Protein AF-A0A8J9ZQB4-F1 (afdb_monomer)

Sequence (269 aa):
MNSVVVVAVVLSVGIVVSDTENPAMEVELKADATKVNDGISKRSAAVCKNNIGNCVCDYYKLKGACIRWPHWVARHCRAACDLCIPGPGDNTECKNELGDTRCESYLNRGFMHIRYRQYMMACHCRKACGLCTVTEAEDETTDEPVVNPAAFREECLRTHNQYRANHNAVALTWDQRSAEYAERVATELNEKNDGKMKHTPVRQRTWGGVTHGENLAYMTGITCQSGTDYWYEERDNYDPSNPVRSFLDGDVGHFTQVSFILEPHIVPS

Secondary structure (DSSP, 8-state):
-----EEEE-PPP----------------------------SS----S-BTT-HHHHHHHHHTTHHHH-HHHHHHHBTTTTTSS-PPTTSS-S--BTT-HHHHHHHHHTTGGGSHHHHHHHHHHBTTTTTSS----------------HHHHHHHHHHHHHHHHHTTTPPPP---HHHHHHHHHHHHHHHHH-S---PPPPGGGGEETTEEPP-EEEE-TT--HHHHHHHHHGGGGG--TTSHHHHHHHS--HHHHHHTPPPPP-----

Radius of gyration: 22.24 Å; Cα contacts (8 Å, |Δi|>4): 322; chains: 1; bounding box: 59×46×58 Å

InterPro domains:
  IPR001283 Cysteine-rich secretory protein-related [PTHR10334] (154-258)
  IPR014044 CAP domain [PF00188] (157-258)
  IPR014044 CAP domain [SM00198] (151-269)
  IPR035940 CAP superfamily [G3DSA:3.40.33.10] 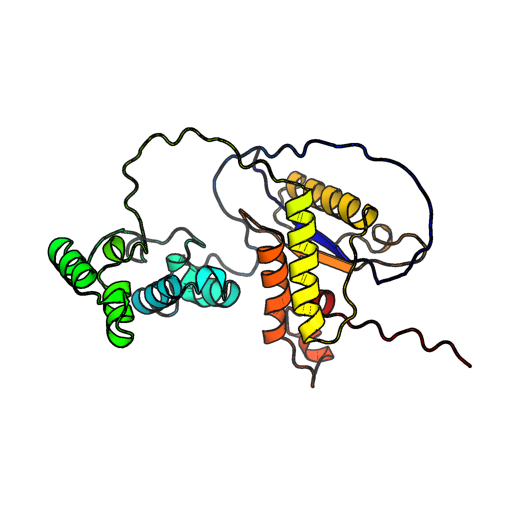(147-260)
  IPR035940 CAP superfamily [SSF55797] (148-258)

Mean predicted aligned error: 16.9 Å

Foldseek 3Di:
DADWQKFKFWFDPDDPDDDDDDDDDDDFDDDDDDDDDDFDPDDDPPAQAAQQDQLVLLLCVLVVCVPVPVPVCVVGVCLLSVVDQHDPPHCNDQDQQVHDVVLVVCVVVVLCVPPVSSSVSSRRVCNSSVSDDDDPDDDDDDDDDRPDVVVLQVLLQVLLQVLLVVLVADRGDDDPVSVVLSVVVRVVCSVVVPSDPDDDDQVSQDDPNGGIDIDIDTDPPDGSNNSLVVLQVQVVLADPVCRVVSVVPGDNRSNCNSNPHDDDPPPPD

Structure (mmCIF, N/CA/C/O backbone):
data_AF-A0A8J9ZQB4-F1
#
_entry.id   AF-A0A8J9ZQB4-F1
#
loop_
_atom_site.group_PDB
_atom_site.id
_atom_site.type_symbol
_atom_site.label_atom_id
_atom_site.label_alt_id
_atom_site.label_comp_id
_atom_site.label_asym_id
_atom_site.label_entity_id
_atom_site.label_seq_id
_atom_site.pdbx_PDB_ins_code
_atom_site.Cartn_x
_atom_site.Cartn_y
_atom_site.Cartn_z
_atom_site.occupancy
_atom_site.B_iso_or_equiv
_atom_site.auth_seq_id
_atom_site.auth_comp_id
_atom_site.auth_asym_id
_atom_site.auth_atom_id
_atom_site.pdbx_PDB_model_num
ATOM 1 N N . MET A 1 1 ? -1.235 23.831 -0.879 1.00 26.73 1 MET A N 1
ATOM 2 C CA . MET A 1 1 ? -1.558 23.037 0.324 1.00 26.73 1 MET A CA 1
ATOM 3 C C . MET A 1 1 ? -1.411 21.590 -0.107 1.00 26.73 1 MET A C 1
ATOM 5 O O . MET A 1 1 ? -1.947 21.253 -1.147 1.00 26.73 1 MET A O 1
ATOM 9 N N . ASN A 1 2 ? -0.572 20.800 0.563 1.00 29.47 2 ASN A N 1
ATOM 10 C CA . ASN A 1 2 ? -0.252 19.436 0.130 1.00 29.47 2 ASN A CA 1
ATOM 11 C C . ASN A 1 2 ? -1.431 18.519 0.474 1.00 29.47 2 ASN A C 1
ATOM 13 O O . ASN A 1 2 ? -1.840 18.503 1.630 1.00 29.47 2 ASN A O 1
ATOM 17 N N . SER A 1 3 ? -1.950 17.746 -0.478 1.00 29.70 3 SER A N 1
ATOM 18 C CA . SER A 1 3 ? -2.968 16.735 -0.172 1.00 29.70 3 SER A CA 1
ATOM 19 C C . SER A 1 3 ? -2.294 15.417 0.189 1.00 29.70 3 SER A C 1
ATOM 21 O O . SER A 1 3 ? -1.915 14.623 -0.672 1.00 29.70 3 SER A O 1
ATOM 23 N N . VAL A 1 4 ? -2.105 15.208 1.491 1.00 33.19 4 VAL A N 1
ATOM 24 C CA . VAL A 1 4 ? -1.825 13.900 2.078 1.00 33.19 4 VAL A CA 1
ATOM 25 C C . VAL A 1 4 ? -3.138 13.127 2.108 1.00 33.19 4 VAL A C 1
ATOM 27 O O . VAL A 1 4 ? -4.112 13.581 2.703 1.00 33.19 4 VAL A O 1
ATOM 30 N N . VAL A 1 5 ? -3.169 11.930 1.524 1.00 35.22 5 VAL A N 1
ATOM 31 C CA . VAL A 1 5 ? -4.288 11.012 1.751 1.00 35.22 5 VAL A CA 1
ATOM 32 C C . VAL A 1 5 ? -3.892 10.088 2.886 1.00 35.22 5 VAL A C 1
ATOM 34 O O . VAL A 1 5 ? -3.156 9.116 2.717 1.00 35.22 5 VAL A O 1
ATOM 37 N N . VAL A 1 6 ? -4.357 10.430 4.079 1.00 37.75 6 VAL A N 1
ATOM 38 C CA . VAL A 1 6 ? -4.397 9.468 5.167 1.00 37.75 6 VAL A CA 1
ATOM 39 C C . VAL A 1 6 ? -5.556 8.533 4.873 1.00 37.75 6 VAL A C 1
ATOM 41 O O . VAL A 1 6 ? -6.671 8.983 4.663 1.00 37.75 6 VAL A O 1
ATOM 44 N N . VAL A 1 7 ? -5.315 7.229 4.836 1.00 42.56 7 VAL A N 1
ATOM 45 C CA . VAL A 1 7 ? -6.417 6.265 4.803 1.00 42.56 7 VAL A CA 1
ATOM 46 C C . VAL A 1 7 ? -6.557 5.733 6.213 1.00 42.56 7 VAL A C 1
ATOM 48 O O . VAL A 1 7 ? -5.703 4.988 6.698 1.00 42.56 7 VAL A O 1
ATOM 51 N N . ALA A 1 8 ? -7.617 6.168 6.887 1.00 43.44 8 ALA A N 1
ATOM 52 C CA . ALA A 1 8 ? -8.135 5.463 8.040 1.00 43.44 8 ALA A CA 1
ATOM 53 C C . ALA A 1 8 ? -9.156 4.453 7.520 1.00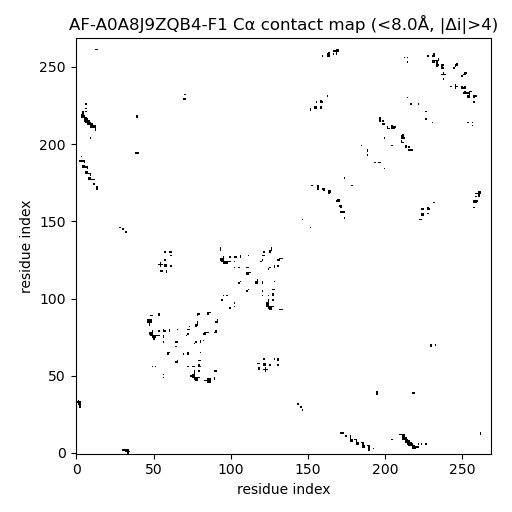 43.44 8 ALA A C 1
ATOM 55 O O . ALA A 1 8 ? -10.044 4.814 6.757 1.00 43.44 8 ALA A O 1
ATOM 56 N N . VAL A 1 9 ? -9.045 3.187 7.899 1.00 49.94 9 VAL A N 1
ATOM 57 C CA . VAL A 1 9 ? -10.146 2.238 7.710 1.00 49.94 9 VAL A CA 1
ATOM 58 C C . VAL A 1 9 ? -10.593 1.812 9.092 1.00 49.94 9 VAL A C 1
ATOM 60 O O . VAL A 1 9 ? -9.848 1.180 9.846 1.00 49.94 9 VAL A O 1
ATOM 63 N N . VAL A 1 10 ? -11.818 2.208 9.430 1.00 49.66 10 VAL A N 1
ATOM 64 C CA . VAL A 1 10 ? -12.478 1.803 10.664 1.00 49.66 10 VAL A CA 1
ATOM 65 C C . VAL A 1 10 ? -13.354 0.610 10.343 1.00 49.66 10 VAL A C 1
ATOM 67 O O . VAL A 1 10 ? -14.445 0.738 9.794 1.00 49.66 10 VAL A O 1
ATOM 70 N N . LEU A 1 11 ? -12.849 -0.583 10.635 1.00 45.88 11 LEU A N 1
ATOM 71 C CA . LEU A 1 11 ? -13.627 -1.794 10.427 1.00 45.88 11 LEU A CA 1
ATOM 72 C C . LEU A 1 11 ? -14.609 -1.944 11.582 1.00 45.88 11 LEU A C 1
ATOM 74 O O . LEU A 1 11 ? -14.229 -1.980 12.758 1.00 45.88 11 LEU A O 1
ATOM 78 N N . SER A 1 12 ? -15.888 -2.015 11.232 1.00 35.69 12 SER A N 1
ATOM 79 C CA . SER A 1 12 ? -16.917 -2.485 12.136 1.00 35.69 12 SER A CA 1
ATOM 80 C C . SER A 1 12 ? -16.689 -3.958 12.439 1.00 35.69 12 SER A C 1
ATOM 82 O O . SER A 1 12 ? -16.511 -4.801 11.560 1.00 35.69 12 SER A O 1
ATOM 84 N N . VAL A 1 13 ? -16.672 -4.254 13.736 1.00 35.41 13 VAL A N 1
ATOM 85 C CA . VAL A 1 13 ? -16.927 -5.597 14.244 1.00 35.41 13 VAL A CA 1
ATOM 86 C C . VAL A 1 13 ? -18.283 -5.995 13.670 1.00 35.41 13 VAL A C 1
ATOM 88 O O . VAL A 1 13 ? -19.251 -5.262 13.862 1.00 35.41 13 VAL A O 1
ATOM 91 N N . GLY A 1 14 ? -18.335 -7.085 12.902 1.00 28.72 14 GLY A N 1
ATOM 92 C CA . GLY A 1 14 ? -19.555 -7.544 12.247 1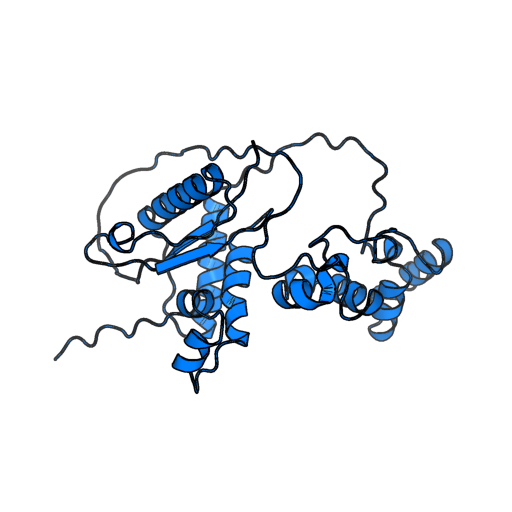.00 28.72 14 GLY A CA 1
ATOM 93 C C . GLY A 1 14 ? -20.693 -7.688 13.253 1.00 28.72 14 GLY A C 1
ATOM 94 O O . GLY A 1 14 ? -20.741 -8.655 14.006 1.00 28.72 14 GLY A O 1
ATOM 95 N N . ILE A 1 15 ? -21.609 -6.724 13.244 1.00 26.23 15 ILE A N 1
ATOM 96 C CA . ILE A 1 15 ? -22.930 -6.848 13.839 1.00 26.23 15 ILE A CA 1
ATOM 97 C C . ILE A 1 15 ? -23.912 -6.669 12.697 1.00 26.23 15 ILE A C 1
ATOM 99 O O . ILE A 1 15 ? -23.958 -5.624 12.049 1.00 26.23 15 ILE A O 1
ATOM 103 N N . VAL A 1 16 ? -24.693 -7.718 12.455 1.00 25.39 16 VAL A N 1
ATOM 104 C CA . VAL A 1 16 ? -25.941 -7.619 11.706 1.00 25.39 16 VAL A CA 1
ATOM 105 C C . VAL A 1 16 ? -26.846 -6.697 12.520 1.00 25.39 16 VAL A C 1
ATOM 107 O O . VAL A 1 16 ? -27.420 -7.126 13.517 1.00 25.39 16 VAL A O 1
ATOM 110 N N . VAL A 1 17 ? -26.929 -5.420 12.152 1.00 23.97 17 VAL A N 1
ATOM 111 C CA . VAL A 1 17 ? -27.978 -4.537 12.666 1.00 23.97 17 VAL A CA 1
ATOM 112 C C . VAL A 1 17 ? -29.060 -4.486 11.598 1.00 23.97 17 VAL A C 1
ATOM 114 O O . VAL A 1 17 ? -28.857 -3.946 10.514 1.00 23.97 17 VAL A O 1
ATOM 117 N N . SER A 1 18 ? -30.181 -5.133 11.903 1.00 27.12 18 SER A N 1
ATOM 118 C CA . SER A 1 18 ? -31.421 -5.075 11.138 1.00 27.12 18 SER A CA 1
ATOM 119 C C . SER A 1 18 ? -31.967 -3.645 11.074 1.00 27.12 18 SER A C 1
ATOM 121 O O . SER A 1 18 ? -32.094 -3.001 12.113 1.00 27.12 18 SER A O 1
ATOM 123 N N . ASP A 1 19 ? -32.324 -3.243 9.853 1.00 30.41 19 ASP A N 1
ATOM 124 C CA . ASP A 1 19 ? -33.323 -2.256 9.419 1.00 30.41 19 ASP A CA 1
ATOM 125 C C . ASP A 1 19 ? -33.345 -0.848 10.047 1.00 30.41 19 ASP A C 1
ATOM 127 O O . ASP A 1 19 ? -33.690 -0.654 11.209 1.00 30.41 19 ASP A O 1
ATOM 131 N N . THR A 1 20 ? -33.140 0.190 9.224 1.00 27.95 20 THR A N 1
ATOM 132 C CA . THR A 1 20 ? -34.221 0.990 8.588 1.00 27.95 20 THR A CA 1
ATOM 133 C C . THR A 1 20 ? -33.677 2.290 7.953 1.00 27.95 20 THR A C 1
ATOM 135 O O . THR A 1 20 ? -32.910 3.018 8.568 1.00 27.95 20 THR A O 1
ATOM 138 N N . GLU A 1 21 ? -34.077 2.515 6.693 1.00 34.03 21 GLU A N 1
ATOM 139 C CA . GLU A 1 21 ? -34.293 3.773 5.936 1.00 34.03 21 GLU A CA 1
ATOM 140 C C . GLU A 1 21 ? -33.455 5.041 6.239 1.00 34.03 21 GLU A C 1
ATOM 142 O O . GLU A 1 21 ? -33.544 5.616 7.319 1.00 34.03 21 GLU A O 1
ATOM 147 N N . ASN A 1 22 ? -32.773 5.604 5.223 1.00 36.09 22 ASN A N 1
ATOM 148 C CA . ASN A 1 22 ? -33.188 6.785 4.415 1.00 36.09 22 ASN A CA 1
ATOM 149 C C . ASN A 1 22 ? -31.970 7.398 3.644 1.00 36.09 22 ASN A C 1
ATOM 151 O O . ASN A 1 22 ? -30.871 6.858 3.759 1.00 36.09 22 ASN A O 1
ATOM 155 N N . PRO A 1 23 ? -32.118 8.403 2.751 1.00 35.41 23 PRO A N 1
ATOM 156 C CA . PRO A 1 23 ? -31.749 8.292 1.345 1.00 35.41 23 PRO A CA 1
ATOM 157 C C . PRO A 1 23 ? -30.462 9.049 0.967 1.00 35.41 23 PRO A C 1
ATOM 159 O O . PRO A 1 23 ? -29.924 9.858 1.719 1.00 35.41 23 PRO A O 1
ATOM 162 N N . ALA A 1 24 ? -29.994 8.762 -0.247 1.00 33.62 24 ALA A N 1
ATOM 163 C CA . ALA A 1 24 ? -28.782 9.280 -0.868 1.00 33.62 24 ALA A CA 1
ATOM 164 C C . ALA A 1 24 ? -28.638 10.812 -0.812 1.00 33.62 24 ALA A C 1
ATOM 166 O O . ALA A 1 24 ? -29.542 11.551 -1.204 1.00 33.62 24 ALA A O 1
ATOM 167 N N . MET A 1 25 ? -27.442 11.265 -0.431 1.00 28.86 25 MET A N 1
ATOM 168 C CA . MET A 1 25 ? -26.936 12.598 -0.740 1.00 28.86 25 MET A CA 1
ATOM 169 C C . MET A 1 25 ? -25.500 12.439 -1.252 1.00 28.86 25 MET A C 1
ATOM 171 O O . MET A 1 25 ? -24.603 12.074 -0.495 1.00 28.86 25 MET A O 1
ATOM 175 N N . GLU A 1 26 ? -25.310 12.628 -2.559 1.00 30.31 26 GLU A N 1
ATOM 176 C CA . GLU A 1 26 ? -23.989 12.677 -3.190 1.00 30.31 26 GLU A CA 1
ATOM 177 C C . GLU A 1 26 ? -23.245 13.923 -2.703 1.00 30.31 26 GLU A C 1
ATOM 179 O O . GLU A 1 26 ? -23.748 15.042 -2.816 1.00 30.31 26 GLU A O 1
ATOM 184 N N . VAL A 1 27 ? -22.044 13.726 -2.163 1.00 29.42 27 VAL A N 1
ATOM 185 C CA . VAL A 1 27 ? -21.102 14.805 -1.861 1.00 29.42 27 VAL A CA 1
ATOM 186 C C . VAL A 1 27 ? -19.852 14.562 -2.700 1.00 29.42 27 VAL A C 1
ATOM 188 O O . VAL A 1 27 ? -19.221 13.511 -2.606 1.00 29.42 27 VAL A O 1
ATOM 191 N N . GLU A 1 28 ? -19.539 15.531 -3.561 1.00 27.70 28 GLU A N 1
ATOM 192 C CA . GLU A 1 28 ? -18.320 15.577 -4.369 1.00 27.70 28 GLU A CA 1
ATOM 193 C C . GLU A 1 28 ? -17.075 15.587 -3.471 1.00 27.70 28 GLU A C 1
ATOM 195 O O . GLU A 1 28 ? -16.826 16.544 -2.734 1.00 27.70 28 GLU A O 1
ATOM 200 N N . LEU A 1 29 ? -16.262 14.535 -3.584 1.00 29.47 29 LEU A N 1
ATOM 201 C CA . LEU A 1 29 ? -14.895 14.495 -3.075 1.00 29.47 29 LEU A CA 1
ATOM 202 C C . LEU A 1 29 ? -14.014 15.383 -3.959 1.00 29.47 29 LEU A C 1
ATOM 204 O O . LEU A 1 29 ? -13.730 15.045 -5.107 1.00 29.47 29 LEU A O 1
ATOM 208 N N . LYS A 1 30 ? -13.577 16.524 -3.423 1.00 25.59 30 LYS A N 1
ATOM 209 C CA . LYS A 1 30 ? -12.569 17.373 -4.068 1.00 25.59 30 LYS A CA 1
ATOM 210 C C . LYS A 1 30 ? -11.177 16.914 -3.646 1.00 25.59 30 LYS A C 1
ATOM 212 O O . LYS A 1 30 ? -10.814 17.049 -2.480 1.00 25.59 30 LYS A O 1
ATOM 217 N N . ALA A 1 31 ? -10.417 16.377 -4.595 1.00 26.77 31 ALA A N 1
ATOM 218 C CA . ALA A 1 31 ? -8.967 16.275 -4.493 1.00 26.77 31 ALA A CA 1
ATOM 219 C C . ALA A 1 31 ? -8.351 17.572 -5.049 1.00 26.77 31 ALA A C 1
ATOM 221 O O . ALA A 1 31 ? -8.939 18.197 -5.921 1.00 26.77 31 ALA A O 1
ATOM 222 N N . ASP A 1 32 ? -7.223 18.006 -4.492 1.00 27.86 32 ASP A N 1
ATOM 223 C CA . ASP A 1 32 ? -6.432 19.130 -5.008 1.00 27.86 32 ASP A CA 1
ATOM 224 C C . ASP A 1 32 ? -4.960 18.700 -4.972 1.00 27.86 32 ASP A C 1
ATOM 226 O O . ASP A 1 32 ? -4.437 18.330 -3.912 1.00 27.86 32 ASP A O 1
ATOM 230 N N . ALA A 1 33 ? -4.301 18.643 -6.128 1.00 30.33 33 ALA A N 1
ATOM 231 C CA . ALA A 1 33 ? -2.934 18.156 -6.274 1.00 30.33 33 ALA A CA 1
ATOM 232 C C . ALA A 1 33 ? -1.877 19.271 -6.155 1.00 30.33 33 ALA A C 1
ATOM 234 O O . ALA A 1 33 ? -1.903 20.270 -6.869 1.00 30.33 33 ALA A O 1
ATOM 235 N N . THR A 1 34 ? -0.822 19.062 -5.350 1.00 23.62 34 THR A N 1
ATOM 236 C CA . THR A 1 34 ? 0.523 19.609 -5.649 1.00 23.62 34 THR A CA 1
ATOM 237 C C . THR A 1 34 ? 1.655 18.865 -4.917 1.00 23.62 34 THR A C 1
ATOM 239 O O . THR A 1 34 ? 1.470 18.318 -3.833 1.00 23.62 34 THR A O 1
ATOM 242 N N . LYS A 1 35 ? 2.830 18.809 -5.567 1.00 26.88 35 LYS A N 1
ATOM 243 C CA . LYS A 1 35 ? 3.966 17.887 -5.351 1.00 26.88 35 LYS A CA 1
ATOM 244 C C . LYS A 1 35 ? 4.979 18.276 -4.237 1.00 26.88 35 LYS A C 1
ATOM 246 O O . LYS A 1 35 ? 5.205 19.450 -3.972 1.00 26.88 35 LYS A O 1
ATOM 251 N N . VAL A 1 36 ? 5.731 17.235 -3.828 1.00 25.64 36 VAL A N 1
ATOM 252 C CA . VAL A 1 36 ? 7.136 17.134 -3.325 1.00 25.64 36 VAL A CA 1
ATOM 253 C C . VAL A 1 36 ? 7.411 17.031 -1.798 1.00 25.64 36 VAL A C 1
ATOM 255 O O . VAL A 1 36 ? 7.430 18.017 -1.074 1.00 25.64 36 VAL A O 1
ATOM 258 N N . ASN A 1 37 ? 7.786 15.790 -1.431 1.00 30.92 37 ASN A N 1
ATOM 259 C CA . ASN A 1 37 ? 8.728 15.239 -0.429 1.00 30.92 37 ASN A CA 1
ATOM 260 C C . ASN A 1 37 ? 8.495 15.234 1.105 1.00 30.92 37 ASN A C 1
ATOM 262 O O . ASN A 1 37 ? 8.378 16.254 1.773 1.00 30.92 37 ASN A O 1
ATOM 266 N N . ASP A 1 38 ? 8.667 13.991 1.594 1.00 32.38 38 ASP A N 1
ATOM 267 C CA . ASP A 1 38 ? 9.226 13.472 2.854 1.00 32.38 38 ASP A CA 1
ATOM 268 C C . ASP A 1 38 ? 8.377 13.394 4.135 1.00 32.38 38 ASP A C 1
ATOM 270 O O . ASP A 1 38 ? 8.254 14.333 4.913 1.00 32.38 38 ASP A O 1
ATOM 274 N N . GLY A 1 39 ? 7.916 12.167 4.432 1.00 30.70 39 GLY A N 1
ATOM 275 C CA . GLY A 1 39 ? 7.316 11.816 5.720 1.00 30.70 39 GLY A CA 1
ATOM 276 C C . GLY A 1 39 ? 7.034 10.324 5.930 1.00 30.70 39 GLY A C 1
ATOM 277 O O . GLY A 1 39 ? 5.916 9.969 6.272 1.00 30.70 39 GLY A O 1
ATOM 278 N N . ILE A 1 40 ? 8.018 9.429 5.752 1.00 36.16 40 ILE A N 1
ATOM 279 C CA . ILE A 1 40 ? 7.935 8.058 6.302 1.00 36.16 40 ILE A CA 1
ATOM 280 C C . ILE A 1 40 ? 8.723 8.034 7.612 1.00 36.16 40 ILE A C 1
ATOM 282 O O . ILE A 1 40 ? 9.946 7.886 7.629 1.00 36.16 40 ILE A O 1
ATOM 286 N N . SER A 1 41 ? 8.019 8.175 8.734 1.00 36.66 41 SER A N 1
ATOM 287 C CA . SER A 1 41 ? 8.584 7.882 10.049 1.00 36.66 41 SER A CA 1
ATOM 288 C C . SER A 1 41 ? 8.636 6.370 10.251 1.00 36.66 41 SER A C 1
ATOM 290 O O . SER A 1 41 ? 7.658 5.792 10.707 1.00 36.66 41 SER A O 1
ATOM 292 N N . LYS A 1 42 ? 9.782 5.748 9.933 1.00 33.25 42 LYS A N 1
ATOM 293 C CA . LYS A 1 42 ? 10.438 4.708 10.756 1.00 33.25 42 LYS A CA 1
ATOM 294 C C . LYS A 1 42 ? 11.948 4.729 10.461 1.00 33.25 42 LYS A C 1
ATOM 296 O O . LYS A 1 42 ? 12.390 4.189 9.462 1.00 33.25 42 LYS A O 1
ATOM 301 N N . ARG A 1 43 ? 12.705 5.363 11.369 1.00 31.00 43 ARG A N 1
ATOM 302 C CA . ARG A 1 43 ? 14.173 5.314 11.573 1.00 31.00 43 ARG A CA 1
ATOM 303 C C . ARG A 1 43 ? 15.081 5.533 10.337 1.00 31.00 43 ARG A C 1
ATOM 305 O O . ARG A 1 43 ? 15.237 4.663 9.498 1.00 31.00 43 ARG A O 1
ATOM 312 N N . SER A 1 44 ? 15.793 6.664 10.411 1.00 33.56 44 SER A N 1
ATOM 313 C CA . SER A 1 44 ? 16.938 7.144 9.617 1.00 33.56 44 SER A CA 1
ATOM 314 C C . SER A 1 44 ? 16.686 7.518 8.151 1.00 33.56 44 SER A C 1
ATOM 316 O O . SER A 1 44 ? 16.023 6.827 7.386 1.00 33.56 44 SER A O 1
ATOM 318 N N . ALA A 1 45 ? 17.267 8.659 7.768 1.00 41.78 45 ALA A N 1
ATOM 319 C CA . ALA A 1 45 ? 17.437 9.128 6.399 1.00 41.78 45 ALA A CA 1
ATOM 320 C C . ALA A 1 45 ? 18.349 8.158 5.624 1.00 41.78 45 ALA A C 1
ATOM 322 O O . ALA A 1 45 ? 19.526 8.425 5.383 1.00 41.78 45 ALA A O 1
ATOM 323 N N . ALA A 1 46 ? 17.835 6.971 5.318 1.00 54.81 46 ALA A N 1
ATOM 324 C CA . ALA A 1 46 ? 18.539 5.994 4.514 1.00 54.81 46 ALA A CA 1
ATOM 325 C C . ALA A 1 46 ? 18.643 6.529 3.082 1.00 54.81 46 ALA A C 1
ATOM 327 O O . ALA A 1 46 ? 17.627 6.829 2.454 1.00 54.81 46 ALA A O 1
ATOM 328 N N . VAL A 1 47 ? 19.878 6.640 2.585 1.00 69.19 47 VAL A N 1
ATOM 329 C CA . VAL A 1 47 ? 20.199 6.896 1.174 1.00 69.19 47 VAL A CA 1
ATOM 330 C C . VAL A 1 47 ? 19.274 6.055 0.292 1.00 69.19 47 VAL A C 1
ATOM 332 O O . VAL A 1 47 ? 19.182 4.841 0.487 1.00 69.19 47 VAL A O 1
ATOM 335 N N . CYS A 1 48 ? 18.573 6.698 -0.643 1.00 75.00 48 CYS A N 1
ATOM 336 C CA . CYS A 1 48 ? 17.690 6.013 -1.577 1.00 75.00 48 CYS A CA 1
ATOM 337 C C . CYS A 1 48 ? 18.513 5.135 -2.522 1.00 75.00 48 CYS A C 1
ATOM 339 O O . CYS A 1 48 ? 19.113 5.633 -3.471 1.00 75.00 48 CYS A O 1
ATOM 341 N N . LYS A 1 49 ? 18.555 3.834 -2.230 1.00 84.69 49 LYS A N 1
ATOM 342 C CA . LYS A 1 49 ? 19.325 2.844 -2.983 1.00 84.69 49 LYS A CA 1
ATOM 343 C C . LYS A 1 49 ? 18.636 1.487 -2.994 1.00 84.69 49 LYS A C 1
ATOM 345 O O . LYS A 1 49 ? 17.765 1.199 -2.169 1.00 84.69 49 LYS A O 1
ATOM 350 N N . ASN A 1 50 ? 19.069 0.630 -3.910 1.00 86.94 50 ASN A N 1
ATOM 351 C CA . ASN A 1 50 ? 18.695 -0.778 -3.936 1.00 86.94 50 ASN A CA 1
ATOM 352 C C . ASN A 1 50 ? 19.659 -1.580 -3.047 1.00 86.94 50 ASN A C 1
ATOM 354 O O . ASN A 1 50 ? 20.850 -1.674 -3.331 1.00 86.94 50 ASN A O 1
ATOM 358 N N . ASN A 1 51 ? 19.157 -2.192 -1.977 1.00 88.25 51 ASN A N 1
ATOM 359 C CA . ASN A 1 51 ? 19.979 -2.929 -1.010 1.00 88.25 51 ASN A CA 1
ATOM 360 C C . ASN A 1 51 ? 20.483 -4.279 -1.537 1.00 88.25 51 ASN A C 1
ATOM 362 O O . ASN A 1 51 ? 21.464 -4.803 -1.019 1.00 88.25 51 ASN A O 1
ATOM 366 N N . ILE A 1 52 ? 19.836 -4.834 -2.563 1.00 88.94 52 ILE A N 1
ATOM 367 C CA . ILE A 1 52 ? 20.221 -6.112 -3.187 1.00 88.94 52 ILE A CA 1
ATOM 368 C C . ILE A 1 52 ? 20.799 -5.939 -4.603 1.00 88.94 52 ILE A C 1
ATOM 370 O O . ILE A 1 52 ? 20.971 -6.917 -5.327 1.00 88.94 52 ILE A O 1
ATOM 374 N N . GLY A 1 53 ? 21.104 -4.696 -4.992 1.00 90.25 53 GLY A N 1
ATOM 375 C CA . GLY A 1 53 ? 21.690 -4.341 -6.285 1.00 90.25 53 GLY A CA 1
ATOM 376 C C . GLY A 1 53 ? 20.670 -3.979 -7.371 1.00 90.25 53 GLY A C 1
ATOM 377 O O . GLY A 1 53 ? 19.558 -4.506 -7.423 1.00 90.25 53 GLY A O 1
ATOM 378 N N . ASN A 1 54 ? 21.082 -3.081 -8.271 1.00 89.25 54 ASN A N 1
ATOM 379 C CA . ASN A 1 54 ? 20.223 -2.481 -9.300 1.00 89.25 54 ASN A CA 1
ATOM 380 C C . ASN A 1 54 ? 19.653 -3.519 -10.270 1.00 89.25 54 ASN A C 1
ATOM 382 O O . ASN A 1 54 ? 18.441 -3.608 -10.417 1.00 89.25 54 ASN A O 1
ATOM 386 N N . CYS A 1 55 ? 20.494 -4.395 -10.818 1.00 91.56 55 CYS A N 1
ATOM 387 C CA . CYS A 1 55 ? 20.057 -5.430 -11.757 1.00 91.56 55 CYS A CA 1
ATOM 388 C C . CYS A 1 55 ? 19.045 -6.418 -11.169 1.00 91.56 55 CYS A C 1
ATOM 390 O O . CYS A 1 55 ? 18.094 -6.823 -11.839 1.00 91.56 55 CYS A O 1
ATOM 392 N N . VAL A 1 56 ? 19.232 -6.801 -9.903 1.00 92.75 56 VAL A N 1
ATOM 393 C CA . VAL A 1 56 ? 18.304 -7.693 -9.203 1.00 92.75 56 VAL A CA 1
ATOM 394 C C . VAL A 1 56 ? 16.965 -6.990 -9.016 1.00 92.75 56 VAL A C 1
ATOM 396 O O . VAL A 1 56 ? 15.919 -7.554 -9.331 1.00 92.75 56 VAL A O 1
ATOM 399 N N . CYS A 1 57 ? 16.993 -5.737 -8.574 1.00 92.69 57 CYS A N 1
ATOM 400 C CA . CYS A 1 57 ? 15.790 -4.947 -8.369 1.00 92.69 57 CYS A CA 1
ATOM 401 C C . CYS A 1 57 ? 15.054 -4.592 -9.663 1.00 92.69 57 CYS A C 1
ATOM 403 O O . CYS A 1 57 ? 13.829 -4.662 -9.689 1.00 92.69 57 CYS A O 1
ATOM 405 N N . ASP A 1 58 ? 15.767 -4.308 -10.747 1.00 92.38 58 ASP A N 1
ATOM 406 C CA . ASP A 1 58 ? 15.194 -4.102 -12.077 1.00 92.38 58 ASP A CA 1
ATOM 407 C C . ASP A 1 58 ? 14.531 -5.373 -12.606 1.00 92.38 58 ASP A C 1
ATOM 409 O O . ASP A 1 58 ? 13.437 -5.321 -13.168 1.00 92.38 58 ASP A O 1
ATOM 413 N N . TYR A 1 59 ? 15.139 -6.540 -12.373 1.00 93.75 59 TYR A N 1
ATOM 414 C CA . TYR A 1 59 ? 14.501 -7.812 -12.694 1.00 93.75 59 TYR A CA 1
ATOM 415 C C . TYR A 1 59 ? 13.213 -8.005 -11.887 1.00 93.75 59 TYR A C 1
ATOM 417 O O . TYR A 1 59 ? 12.180 -8.345 -12.456 1.00 93.75 59 TYR A O 1
ATOM 425 N N . TYR A 1 60 ? 13.219 -7.739 -10.580 1.00 91.69 60 TYR A N 1
ATOM 426 C CA . TYR A 1 60 ? 12.003 -7.830 -9.772 1.00 91.69 60 TYR A CA 1
ATOM 427 C C . TYR A 1 60 ? 10.939 -6.805 -10.191 1.00 91.69 60 TYR A C 1
ATOM 429 O O . TYR A 1 60 ? 9.767 -7.180 -10.297 1.00 91.69 60 TYR A O 1
ATOM 437 N N . LYS A 1 61 ? 11.325 -5.566 -10.532 1.00 91.44 61 LYS A N 1
ATOM 438 C CA . LYS A 1 61 ? 10.441 -4.564 -11.150 1.00 91.44 61 LYS A CA 1
ATOM 439 C C . LYS A 1 61 ? 9.821 -5.113 -12.430 1.00 91.44 61 LYS A C 1
ATOM 441 O O . LYS A 1 61 ? 8.599 -5.108 -12.545 1.00 91.44 61 LYS A O 1
ATOM 446 N N . LEU A 1 62 ? 10.627 -5.696 -13.322 1.00 91.19 62 LEU A N 1
ATOM 447 C CA . LEU A 1 62 ? 10.156 -6.319 -14.562 1.00 91.19 62 LEU A CA 1
ATOM 448 C C . LEU A 1 62 ? 9.138 -7.435 -14.303 1.00 91.19 62 LEU A C 1
ATOM 450 O O . LEU A 1 62 ? 8.173 -7.601 -15.046 1.00 91.19 62 LEU A O 1
ATOM 454 N N . LYS A 1 63 ? 9.335 -8.220 -13.241 1.00 90.06 63 LYS A N 1
ATOM 455 C CA . LYS A 1 63 ? 8.384 -9.264 -12.842 1.00 90.06 63 LYS A CA 1
ATOM 456 C C . LYS A 1 63 ? 7.144 -8.701 -12.148 1.00 90.06 63 LYS A C 1
ATOM 458 O O . LYS A 1 63 ? 6.282 -9.501 -11.795 1.00 90.06 63 LYS A O 1
ATOM 463 N N . GLY A 1 64 ? 7.025 -7.393 -11.933 1.00 84.50 64 GLY A N 1
ATOM 464 C CA . GLY A 1 64 ? 5.893 -6.749 -11.264 1.00 84.50 64 GLY A CA 1
ATOM 465 C C . GLY A 1 64 ? 5.970 -6.772 -9.735 1.00 84.50 64 GLY A C 1
ATOM 466 O O . GLY A 1 64 ? 4.942 -6.655 -9.077 1.00 84.50 64 GLY A O 1
ATOM 467 N N . ALA A 1 65 ? 7.158 -6.955 -9.149 1.00 83.38 65 ALA A N 1
ATOM 468 C CA . ALA A 1 65 ? 7.331 -6.992 -7.694 1.00 83.38 65 ALA A CA 1
ATOM 469 C C . ALA A 1 65 ? 6.989 -5.662 -7.011 1.00 83.38 65 ALA A C 1
ATOM 471 O O . ALA A 1 65 ? 6.577 -5.684 -5.860 1.00 83.38 65 ALA A O 1
ATOM 472 N N . CYS A 1 66 ? 7.106 -4.526 -7.709 1.00 81.69 66 CYS A N 1
ATOM 473 C CA . CYS A 1 66 ? 6.752 -3.225 -7.135 1.00 81.69 66 CYS A CA 1
ATOM 474 C C . CYS A 1 66 ? 5.273 -3.140 -6.737 1.00 81.69 66 CYS A C 1
ATOM 476 O O . CYS A 1 66 ? 4.941 -2.486 -5.759 1.00 81.69 66 CYS A O 1
ATOM 478 N N . ILE A 1 67 ? 4.410 -3.843 -7.477 1.00 79.38 67 ILE A N 1
ATOM 479 C CA . ILE A 1 67 ? 2.977 -3.950 -7.184 1.00 79.38 67 ILE A CA 1
ATOM 480 C C . ILE A 1 67 ? 2.708 -5.186 -6.321 1.00 79.38 67 ILE A C 1
ATOM 482 O O . ILE A 1 67 ? 1.905 -5.144 -5.403 1.00 79.38 67 ILE A O 1
ATOM 486 N N . ARG A 1 68 ? 3.379 -6.309 -6.610 1.00 66.56 68 ARG A N 1
ATOM 487 C CA . ARG A 1 68 ? 3.077 -7.596 -5.971 1.00 66.56 68 ARG A CA 1
ATOM 488 C C . ARG A 1 68 ? 3.613 -7.728 -4.545 1.00 66.56 68 ARG A C 1
ATOM 490 O O . ARG A 1 68 ? 3.017 -8.465 -3.770 1.00 66.56 68 ARG A O 1
ATOM 497 N N . TRP A 1 69 ? 4.749 -7.097 -4.239 1.00 75.75 69 TRP A N 1
ATOM 498 C CA . TRP A 1 69 ? 5.482 -7.229 -2.971 1.00 75.75 69 TRP A CA 1
ATOM 499 C C . TRP A 1 69 ? 5.981 -5.863 -2.455 1.00 75.75 69 TRP A C 1
ATOM 501 O O . TRP A 1 69 ? 7.199 -5.670 -2.321 1.00 75.75 69 TRP A O 1
ATOM 511 N N . PRO A 1 70 ? 5.077 -4.897 -2.196 1.00 71.44 70 PRO A N 1
ATOM 512 C CA . PRO A 1 70 ? 5.431 -3.514 -1.877 1.00 71.44 70 PRO A CA 1
ATOM 513 C C . PRO A 1 70 ? 6.321 -3.385 -0.628 1.00 71.44 70 PRO A C 1
ATOM 515 O O . PRO A 1 70 ? 7.249 -2.573 -0.629 1.00 71.44 70 PRO A O 1
ATOM 518 N N . HIS A 1 71 ? 6.166 -4.226 0.402 1.00 63.56 71 HIS A N 1
ATOM 519 C CA . HIS A 1 71 ? 7.066 -4.179 1.572 1.00 63.56 71 HIS A CA 1
ATOM 520 C C . HIS A 1 71 ? 8.460 -4.701 1.270 1.00 63.56 71 HIS A C 1
ATOM 522 O O . HIS A 1 71 ? 9.467 -4.116 1.686 1.00 63.56 71 HIS A O 1
ATOM 528 N N . TRP A 1 72 ? 8.533 -5.812 0.540 1.00 82.75 72 TRP A N 1
ATOM 529 C CA . TRP A 1 72 ? 9.817 -6.378 0.168 1.00 82.75 72 TRP A CA 1
ATOM 530 C C . TRP A 1 72 ? 10.594 -5.388 -0.704 1.00 82.75 72 TRP A C 1
ATOM 532 O O . TRP A 1 72 ? 11.774 -5.150 -0.435 1.00 82.75 72 TRP A O 1
ATOM 542 N N . VAL A 1 73 ? 9.941 -4.736 -1.676 1.00 80.50 73 VAL A N 1
ATOM 543 C CA . VAL A 1 73 ? 10.610 -3.723 -2.504 1.00 80.50 73 VAL A CA 1
ATOM 544 C C . VAL A 1 73 ? 10.924 -2.445 -1.729 1.00 80.50 73 VAL A C 1
ATOM 546 O O . VAL A 1 73 ? 11.982 -1.871 -1.960 1.00 80.50 73 VAL A O 1
ATOM 549 N N . ALA A 1 74 ? 10.115 -2.038 -0.749 1.00 77.06 74 ALA A N 1
ATOM 550 C CA . ALA A 1 74 ? 10.437 -0.892 0.103 1.00 77.06 74 ALA A CA 1
ATOM 551 C C . ALA A 1 74 ? 11.713 -1.123 0.931 1.00 77.06 74 ALA A C 1
ATOM 553 O O . ALA A 1 74 ? 12.478 -0.186 1.167 1.00 77.06 74 ALA A O 1
ATOM 554 N N . ARG A 1 75 ? 11.976 -2.375 1.332 1.00 81.50 75 ARG A N 1
ATOM 555 C CA . ARG A 1 75 ? 13.177 -2.763 2.092 1.00 81.50 75 ARG A CA 1
ATOM 556 C C . ARG A 1 75 ? 14.388 -3.076 1.216 1.00 81.50 75 ARG A C 1
ATOM 558 O O . ARG A 1 75 ? 15.513 -2.890 1.675 1.00 81.50 75 ARG A O 1
ATOM 565 N N . HIS A 1 76 ? 14.191 -3.556 -0.012 1.00 86.50 76 HIS A N 1
ATOM 566 C CA . HIS A 1 76 ? 15.289 -4.079 -0.836 1.00 86.50 76 HIS A CA 1
ATOM 567 C C . HIS A 1 76 ? 15.520 -3.320 -2.144 1.00 86.50 76 HIS A C 1
ATOM 569 O O . HIS A 1 76 ? 16.662 -3.231 -2.588 1.00 86.50 76 HIS A O 1
ATOM 575 N N . CYS A 1 77 ? 14.472 -2.764 -2.746 1.00 90.31 77 CYS A N 1
ATOM 576 C CA . CYS A 1 77 ? 14.460 -2.253 -4.119 1.00 90.31 77 CYS A CA 1
ATOM 577 C C . CYS A 1 77 ? 13.799 -0.877 -4.247 1.00 90.31 77 CYS A C 1
ATOM 579 O O . CYS A 1 77 ? 13.102 -0.585 -5.221 1.00 90.31 77 CYS A O 1
ATOM 581 N N . ARG A 1 78 ? 14.001 -0.035 -3.233 1.00 85.12 78 ARG A N 1
ATOM 582 C CA . ARG A 1 78 ? 13.289 1.231 -3.070 1.00 85.12 78 ARG A CA 1
ATOM 583 C C . ARG A 1 78 ? 13.525 2.186 -4.246 1.00 85.12 78 ARG A C 1
ATOM 585 O O . ARG A 1 78 ? 12.577 2.791 -4.731 1.00 85.12 78 ARG A O 1
ATOM 592 N N . ALA A 1 79 ? 14.763 2.251 -4.740 1.00 86.00 79 ALA A N 1
ATOM 593 C CA . ALA A 1 79 ? 15.129 3.072 -5.892 1.00 86.00 79 ALA A CA 1
ATOM 594 C C . ALA A 1 79 ? 14.564 2.523 -7.212 1.00 86.00 79 ALA A C 1
ATOM 596 O O . ALA A 1 79 ? 14.089 3.287 -8.041 1.00 86.00 79 ALA A O 1
ATOM 597 N N . ALA A 1 80 ? 14.584 1.202 -7.427 1.00 88.19 80 ALA A N 1
ATOM 598 C CA . ALA A 1 80 ? 14.043 0.621 -8.657 1.00 88.19 80 ALA A CA 1
ATOM 599 C C . ALA A 1 80 ? 12.525 0.796 -8.775 1.00 88.19 80 ALA A C 1
ATOM 601 O O . ALA A 1 80 ? 12.031 1.020 -9.875 1.00 88.19 80 ALA A O 1
ATOM 602 N N . CYS A 1 81 ? 11.796 0.706 -7.664 1.00 86.00 81 CYS A N 1
ATOM 603 C CA . CYS A 1 81 ? 10.339 0.832 -7.635 1.00 86.00 81 CYS A CA 1
ATOM 604 C C . CYS A 1 81 ? 9.837 2.268 -7.428 1.00 86.00 81 CYS A C 1
ATOM 606 O O . CYS A 1 81 ? 8.691 2.439 -7.027 1.00 86.00 81 CYS A O 1
ATOM 608 N N . ASP A 1 82 ? 10.680 3.277 -7.671 1.00 81.12 82 ASP A N 1
ATOM 609 C CA . ASP A 1 82 ? 10.304 4.696 -7.617 1.00 81.12 82 ASP A CA 1
ATOM 610 C C . ASP A 1 82 ? 9.727 5.124 -6.242 1.00 81.12 82 ASP A C 1
ATOM 612 O O . ASP A 1 82 ? 8.956 6.072 -6.124 1.00 81.12 82 ASP A O 1
ATOM 616 N N . LEU A 1 83 ? 10.133 4.428 -5.168 1.00 78.31 83 LEU A N 1
ATOM 617 C CA . LEU A 1 83 ? 9.694 4.664 -3.780 1.00 78.31 83 LEU A CA 1
ATOM 618 C C . LEU A 1 83 ? 10.549 5.716 -3.049 1.00 78.31 83 LEU A C 1
ATOM 620 O O . LEU A 1 83 ? 10.371 5.963 -1.849 1.00 78.31 83 LEU A O 1
ATOM 624 N N . CYS A 1 84 ? 11.549 6.263 -3.733 1.00 76.75 84 CYS A N 1
ATOM 625 C CA . CYS A 1 84 ? 12.380 7.381 -3.308 1.00 76.75 84 CYS A CA 1
ATOM 626 C C . CYS A 1 84 ? 13.152 7.933 -4.516 1.00 76.75 84 CYS A C 1
ATOM 628 O O . CYS A 1 84 ? 13.219 7.281 -5.555 1.00 76.75 84 CYS A O 1
ATOM 630 N N . ILE A 1 85 ? 13.753 9.116 -4.370 1.00 75.88 85 ILE A N 1
ATOM 631 C CA . ILE A 1 85 ? 14.605 9.724 -5.401 1.00 75.88 85 ILE A CA 1
ATOM 632 C C . ILE A 1 85 ? 16.043 9.217 -5.213 1.00 75.88 85 ILE A C 1
ATOM 634 O O . ILE A 1 85 ? 16.654 9.546 -4.190 1.00 75.88 85 ILE A O 1
ATOM 638 N N . PRO A 1 86 ? 16.591 8.410 -6.139 1.00 70.38 86 PRO A N 1
ATOM 639 C CA . PRO A 1 86 ? 17.924 7.854 -5.971 1.00 70.38 86 PRO A CA 1
ATOM 640 C C . PRO A 1 86 ? 19.039 8.879 -6.179 1.00 70.38 86 PRO A C 1
ATOM 642 O O . PRO A 1 86 ? 18.898 9.851 -6.922 1.00 70.38 86 PRO A O 1
ATOM 645 N N . GLY A 1 87 ? 20.172 8.644 -5.513 1.00 67.12 87 GLY A N 1
ATOM 646 C CA . GLY A 1 87 ? 21.400 9.406 -5.734 1.00 67.12 87 GLY A CA 1
ATOM 647 C C . GLY A 1 87 ? 22.113 9.004 -7.036 1.00 67.12 87 GLY A C 1
ATOM 648 O O . GLY A 1 87 ? 21.795 7.963 -7.615 1.00 67.12 87 GLY A O 1
ATOM 649 N N . PRO A 1 88 ? 23.100 9.791 -7.505 1.00 61.97 88 PRO A N 1
ATOM 650 C CA . PRO A 1 88 ? 23.814 9.522 -8.753 1.00 61.97 88 PRO A CA 1
ATOM 651 C C . PRO A 1 88 ? 24.391 8.097 -8.801 1.00 61.97 88 PRO A C 1
ATOM 653 O O . PRO A 1 88 ? 25.227 7.742 -7.972 1.00 61.97 88 PRO A O 1
ATOM 656 N N . GLY A 1 89 ? 23.957 7.294 -9.779 1.00 64.31 89 GLY A N 1
ATOM 657 C CA . GLY A 1 89 ? 24.435 5.920 -10.001 1.00 64.31 89 GLY A CA 1
ATOM 658 C C . GLY A 1 89 ? 23.437 4.812 -9.640 1.00 64.31 89 GLY A C 1
ATOM 659 O O . GLY A 1 89 ? 23.610 3.682 -10.096 1.00 64.31 89 GLY A O 1
ATOM 660 N N . ASP A 1 90 ? 22.362 5.122 -8.910 1.00 64.81 90 ASP A N 1
ATOM 661 C CA . ASP A 1 90 ? 21.329 4.153 -8.526 1.00 64.81 90 ASP A CA 1
ATOM 662 C C . ASP A 1 90 ? 20.089 4.286 -9.411 1.00 64.81 90 ASP A C 1
ATOM 664 O O . ASP A 1 90 ? 19.169 5.026 -9.098 1.00 64.81 90 ASP A O 1
ATOM 668 N N . ASN A 1 91 ? 20.030 3.581 -10.545 1.00 66.19 91 ASN A N 1
ATOM 669 C CA . ASN A 1 91 ? 18.866 3.602 -11.450 1.00 66.19 91 ASN A CA 1
ATOM 670 C C . ASN A 1 91 ? 18.414 5.001 -11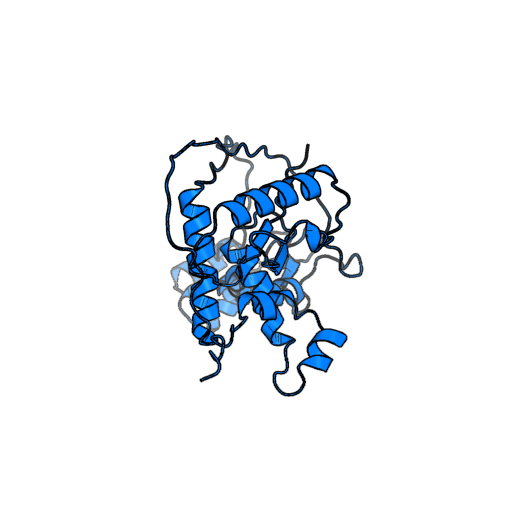.941 1.00 66.19 91 ASN A C 1
ATOM 672 O O . ASN A 1 91 ? 17.380 5.100 -12.606 1.00 66.19 91 ASN A O 1
ATOM 676 N N . THR A 1 92 ? 19.210 6.047 -11.685 1.00 68.06 92 THR A N 1
ATOM 677 C CA . THR A 1 92 ? 18.915 7.465 -11.944 1.00 68.06 92 THR A CA 1
ATOM 678 C C . THR A 1 92 ? 18.873 7.819 -13.418 1.00 68.06 92 THR A C 1
ATOM 680 O O . THR A 1 92 ? 18.157 8.727 -13.819 1.00 68.06 92 THR A O 1
ATOM 683 N N . GLU A 1 93 ? 19.664 7.127 -14.233 1.00 80.12 93 GLU A N 1
ATOM 684 C CA . GLU A 1 93 ? 19.754 7.400 -15.661 1.00 80.12 93 GLU A CA 1
ATOM 685 C C . GLU A 1 93 ? 18.961 6.344 -16.431 1.00 80.12 93 GLU A C 1
ATOM 687 O O . GLU A 1 93 ? 19.243 5.142 -16.345 1.00 80.12 93 GLU A O 1
ATOM 692 N N . CYS A 1 94 ? 17.951 6.787 -17.180 1.00 86.06 94 CYS A N 1
ATOM 693 C CA . CYS A 1 94 ? 17.185 5.892 -18.030 1.00 86.06 94 CYS A CA 1
ATOM 694 C C . CYS A 1 94 ? 17.938 5.602 -19.332 1.00 86.06 94 CYS A C 1
ATOM 696 O O . CYS A 1 94 ? 17.775 6.299 -20.333 1.00 86.06 94 CYS A O 1
ATOM 698 N N . LYS A 1 95 ? 18.780 4.564 -19.320 1.00 89.88 95 LYS A N 1
ATOM 699 C CA . LYS A 1 95 ? 19.607 4.182 -20.471 1.00 89.88 95 LYS A CA 1
ATOM 700 C C . LYS A 1 95 ? 19.683 2.676 -20.691 1.00 89.88 95 LYS A C 1
ATOM 702 O O . LYS A 1 95 ? 19.409 1.875 -19.799 1.00 89.88 95 LYS A O 1
ATOM 707 N N . ASN A 1 96 ? 20.100 2.306 -21.898 1.00 91.75 96 ASN A N 1
ATOM 708 C CA . ASN A 1 96 ? 20.559 0.966 -22.236 1.00 91.75 96 ASN A CA 1
ATOM 709 C C . ASN A 1 96 ? 22.090 0.919 -22.108 1.00 91.75 96 ASN A C 1
ATOM 711 O O . ASN A 1 96 ? 22.800 1.514 -22.915 1.00 91.75 96 ASN A O 1
ATOM 715 N N . GLU A 1 97 ? 22.614 0.194 -21.122 1.00 91.31 97 GLU A N 1
ATOM 716 C CA . GLU A 1 97 ? 24.061 0.046 -20.898 1.00 91.31 97 GLU A CA 1
ATOM 717 C C . GLU A 1 97 ? 24.770 -0.649 -22.066 1.00 91.31 97 GLU A C 1
ATOM 719 O O . GLU A 1 97 ? 25.924 -0.362 -22.371 1.00 91.31 97 GLU A O 1
ATOM 724 N N . LEU A 1 98 ? 24.067 -1.554 -22.752 1.00 92.19 98 LEU A N 1
ATOM 725 C CA . LEU A 1 98 ? 24.578 -2.260 -23.929 1.00 92.19 98 LEU A CA 1
ATOM 726 C C . LEU A 1 98 ? 24.399 -1.481 -25.243 1.00 92.19 98 LEU A C 1
ATOM 728 O O . LEU A 1 98 ? 24.799 -1.985 -26.298 1.00 92.19 98 LEU A O 1
ATOM 732 N N . GLY A 1 99 ? 23.821 -0.278 -25.175 1.00 94.00 99 GLY A N 1
ATOM 733 C CA . GLY A 1 99 ? 23.459 0.562 -26.313 1.00 94.00 99 GLY A CA 1
ATOM 734 C C . GLY A 1 99 ? 22.082 0.233 -26.898 1.00 94.00 99 GLY A C 1
ATOM 735 O O . GLY A 1 99 ? 21.671 -0.931 -26.955 1.00 94.00 99 GLY A O 1
ATOM 736 N N . ASP A 1 100 ? 21.389 1.271 -27.371 1.00 92.94 100 ASP A N 1
ATOM 737 C CA . ASP A 1 100 ? 20.003 1.205 -27.857 1.00 92.94 100 ASP A CA 1
ATOM 738 C C . ASP A 1 100 ? 19.828 0.163 -28.971 1.00 92.94 100 ASP A C 1
ATOM 740 O O . ASP A 1 100 ? 19.074 -0.793 -28.800 1.00 92.94 100 ASP A O 1
ATOM 744 N N . THR A 1 101 ? 20.639 0.224 -30.032 1.00 95.12 101 THR A N 1
ATOM 745 C CA . THR A 1 101 ? 20.567 -0.719 -31.165 1.00 95.12 101 THR A CA 1
ATOM 746 C C . THR A 1 101 ? 20.690 -2.186 -30.740 1.00 95.12 101 THR A C 1
ATOM 748 O O . THR A 1 101 ? 20.040 -3.075 -31.298 1.00 95.12 101 THR A O 1
ATOM 751 N N . ARG A 1 102 ? 21.544 -2.480 -29.751 1.00 95.38 102 ARG A N 1
ATOM 752 C CA . ARG A 1 102 ? 21.762 -3.857 -29.291 1.00 95.38 102 ARG A CA 1
ATOM 753 C C . ARG A 1 102 ? 20.584 -4.343 -28.451 1.00 95.38 102 ARG A C 1
ATOM 755 O O . ARG A 1 102 ? 20.120 -5.464 -28.653 1.00 95.38 102 ARG A O 1
ATOM 762 N N . CYS A 1 103 ? 20.094 -3.502 -27.547 1.00 95.25 103 CYS A N 1
ATOM 763 C CA . CYS A 1 103 ? 18.950 -3.813 -26.700 1.00 95.25 103 CYS A CA 1
ATOM 764 C C . CYS A 1 103 ? 17.647 -3.952 -27.503 1.00 95.25 103 CYS A C 1
ATOM 766 O O . CYS A 1 103 ? 16.887 -4.890 -27.265 1.00 95.25 103 CYS A O 1
ATOM 768 N N . GLU A 1 104 ? 17.434 -3.109 -28.513 1.00 95.12 104 GLU A N 1
ATOM 769 C CA . GLU A 1 104 ? 16.322 -3.225 -29.466 1.00 95.12 104 GLU A CA 1
ATOM 770 C C . GLU A 1 104 ? 16.395 -4.528 -30.269 1.00 95.12 104 GLU A C 1
ATOM 772 O O . GLU A 1 104 ? 15.406 -5.246 -30.404 1.00 95.12 104 GLU A O 1
ATOM 777 N N . SER A 1 105 ? 17.587 -4.900 -30.745 1.00 95.38 105 SER A N 1
ATOM 778 C CA . SER A 1 105 ? 17.790 -6.180 -31.432 1.00 95.38 105 SER A CA 1
ATOM 779 C C . SER A 1 105 ? 17.423 -7.374 -30.543 1.00 95.38 105 SER A C 1
ATOM 781 O O . SER A 1 105 ? 16.796 -8.329 -31.005 1.00 95.38 105 SER A O 1
ATOM 783 N N . TYR A 1 106 ? 17.761 -7.331 -29.252 1.00 94.25 106 TYR A N 1
ATOM 784 C CA . TYR A 1 106 ? 17.381 -8.375 -28.299 1.00 94.25 106 TYR A CA 1
ATOM 785 C C . TYR A 1 106 ? 15.880 -8.410 -28.012 1.00 94.25 106 TYR A C 1
ATOM 787 O O . TYR A 1 106 ? 15.307 -9.503 -27.944 1.00 94.25 106 TYR A O 1
ATOM 795 N N . LEU A 1 107 ? 15.239 -7.245 -27.897 1.00 91.69 107 LEU A N 1
ATOM 796 C CA . LEU A 1 107 ? 13.788 -7.128 -27.778 1.00 91.69 107 LEU A CA 1
ATOM 797 C C . LEU A 1 107 ? 13.095 -7.798 -28.976 1.00 91.69 107 LEU A C 1
ATOM 799 O O . LEU A 1 107 ? 12.284 -8.702 -28.785 1.00 91.69 107 LEU A O 1
ATOM 803 N N . ASN A 1 108 ? 13.509 -7.445 -30.197 1.00 91.75 108 ASN A N 1
ATOM 804 C CA . ASN A 1 108 ? 12.957 -7.977 -31.449 1.00 91.75 108 ASN A CA 1
ATOM 805 C C . ASN A 1 108 ? 13.177 -9.489 -31.609 1.00 91.75 108 ASN A C 1
ATOM 807 O O . ASN A 1 108 ? 12.389 -10.176 -32.251 1.00 91.75 108 ASN A O 1
ATOM 811 N N . ARG A 1 109 ? 14.229 -10.037 -30.991 1.00 92.50 109 ARG A N 1
ATOM 812 C CA . ARG A 1 109 ? 14.498 -11.486 -30.935 1.00 92.50 109 ARG A CA 1
ATOM 813 C C . ARG A 1 109 ? 13.725 -12.207 -29.825 1.00 92.50 109 ARG A C 1
ATOM 815 O O . ARG A 1 109 ? 13.971 -13.388 -29.584 1.00 92.50 109 ARG A O 1
ATOM 822 N N . GLY A 1 110 ? 12.836 -11.516 -29.113 1.00 91.44 110 GLY A N 1
ATOM 823 C CA . GLY A 1 110 ? 11.991 -12.098 -28.075 1.00 91.44 110 GLY A CA 1
ATOM 824 C C . GLY A 1 110 ? 12.734 -12.443 -26.784 1.00 91.44 110 GLY A C 1
ATOM 825 O O . GLY A 1 110 ? 12.292 -13.318 -26.039 1.00 91.44 110 GLY A O 1
ATOM 826 N N . PHE A 1 111 ? 13.855 -11.779 -26.473 1.00 92.38 111 PHE A N 1
ATOM 827 C CA . PHE A 1 111 ? 14.632 -12.086 -25.260 1.00 92.38 111 PHE A CA 1
ATOM 828 C C . PHE A 1 111 ? 13.830 -11.852 -23.971 1.00 92.38 111 PHE A C 1
ATOM 830 O O . PHE A 1 111 ? 14.091 -12.500 -22.958 1.00 92.38 111 PHE A O 1
ATOM 837 N N . MET A 1 112 ? 12.792 -11.016 -24.031 1.00 87.31 112 MET A N 1
ATOM 838 C CA . MET A 1 112 ? 11.832 -10.804 -22.945 1.00 87.31 112 MET A CA 1
ATOM 839 C C . MET A 1 112 ? 10.948 -12.022 -22.653 1.00 87.31 112 MET A C 1
ATOM 841 O O . MET A 1 112 ? 10.437 -12.150 -21.545 1.00 87.31 112 MET A O 1
ATOM 845 N N . HIS A 1 113 ? 10.797 -12.958 -23.589 1.00 87.94 113 HIS A N 1
ATOM 846 C CA . HIS A 1 113 ? 10.011 -14.183 -23.395 1.00 87.94 113 HIS A CA 1
ATOM 847 C C . HIS A 1 113 ? 10.864 -15.368 -22.933 1.00 87.94 113 HIS A C 1
ATOM 849 O O . HIS A 1 113 ? 10.346 -16.420 -22.564 1.00 87.94 113 HIS A O 1
ATOM 855 N N . ILE A 1 114 ? 12.185 -15.196 -22.901 1.00 85.88 114 ILE A N 1
ATOM 856 C CA . ILE A 1 114 ? 13.128 -16.243 -22.536 1.00 85.88 114 ILE A CA 1
ATOM 857 C C . ILE A 1 114 ? 13.539 -16.041 -21.076 1.00 85.88 114 ILE A C 1
ATOM 859 O O . ILE A 1 114 ? 14.280 -15.114 -20.754 1.00 85.88 114 ILE A O 1
ATOM 863 N N . ARG A 1 115 ? 13.091 -16.939 -20.185 1.00 82.44 115 ARG A N 1
ATOM 864 C CA . ARG A 1 115 ? 13.250 -16.816 -18.719 1.00 82.44 115 ARG A CA 1
ATOM 865 C C . ARG A 1 115 ? 14.674 -16.438 -18.282 1.00 82.44 115 ARG A C 1
ATOM 867 O O . ARG A 1 115 ? 14.832 -15.555 -17.450 1.00 82.44 115 ARG A O 1
ATOM 874 N N . TYR A 1 116 ? 15.703 -17.059 -18.857 1.00 82.12 116 TYR A N 1
ATOM 875 C CA . TYR A 1 116 ? 17.102 -16.800 -18.490 1.00 82.12 116 TYR A CA 1
ATOM 876 C C . TYR A 1 116 ? 17.679 -15.498 -19.082 1.00 82.12 116 TYR A C 1
ATOM 878 O O . TYR A 1 116 ? 18.707 -15.018 -18.615 1.00 82.12 116 TYR A O 1
ATOM 886 N N . ARG A 1 117 ? 17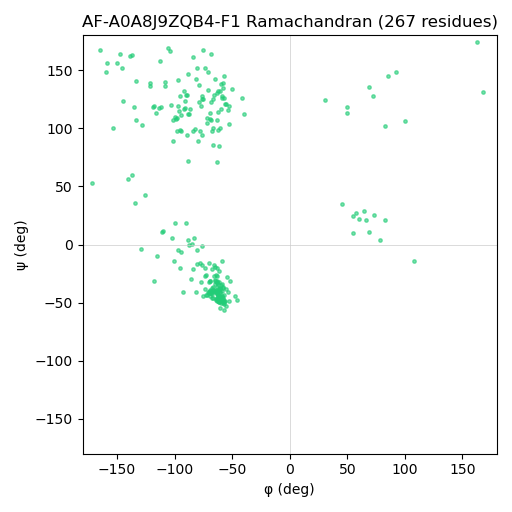.031 -14.904 -20.095 1.00 91.25 117 ARG A N 1
ATOM 887 C CA . ARG A 1 117 ? 17.461 -13.645 -20.732 1.00 91.25 117 ARG A CA 1
ATOM 888 C C . ARG A 1 117 ? 16.760 -12.420 -20.154 1.00 91.25 117 ARG A C 1
ATOM 890 O O . ARG A 1 117 ? 17.315 -11.333 -20.251 1.00 91.25 117 ARG A O 1
ATOM 897 N N . GLN A 1 118 ? 15.612 -12.597 -19.496 1.00 90.25 118 GLN A N 1
ATOM 898 C CA . GLN A 1 118 ? 14.881 -11.522 -18.812 1.00 90.25 118 GLN A CA 1
ATOM 899 C C . GLN A 1 118 ? 15.759 -10.760 -17.812 1.00 90.25 118 GLN A C 1
ATOM 901 O O . GLN A 1 118 ? 15.691 -9.540 -17.763 1.00 90.25 118 GLN A O 1
ATOM 906 N N . TYR A 1 119 ? 16.610 -11.458 -17.052 1.00 91.50 119 TYR A N 1
ATOM 907 C CA . TYR A 1 119 ? 17.523 -10.813 -16.102 1.00 91.50 119 TYR A CA 1
ATOM 908 C C . TYR A 1 119 ? 18.553 -9.918 -16.802 1.00 91.50 119 TYR A C 1
ATOM 910 O O . TYR A 1 119 ? 18.737 -8.770 -16.418 1.00 91.50 119 TYR A O 1
ATOM 918 N N . MET A 1 120 ? 19.189 -10.425 -17.864 1.00 93.00 120 MET A N 1
ATOM 919 C CA . MET A 1 120 ? 20.164 -9.665 -18.655 1.00 93.00 120 MET A CA 1
ATOM 920 C C . MET A 1 120 ? 19.518 -8.427 -19.282 1.00 93.00 120 MET A C 1
ATOM 922 O O . MET A 1 120 ? 20.071 -7.332 -19.204 1.00 93.00 120 MET A O 1
ATOM 926 N N . MET A 1 121 ? 18.320 -8.605 -19.844 1.00 93.38 121 MET A N 1
ATOM 927 C CA . MET A 1 121 ? 17.528 -7.518 -20.408 1.00 93.38 121 MET A CA 1
ATOM 928 C C . MET A 1 121 ? 17.200 -6.467 -19.340 1.00 93.38 121 MET A C 1
ATOM 930 O O . MET A 1 121 ? 17.497 -5.294 -19.537 1.00 93.38 121 MET A O 1
ATOM 934 N N . ALA A 1 122 ? 16.677 -6.876 -18.183 1.00 92.31 122 ALA A N 1
ATOM 935 C CA . ALA A 1 122 ? 16.346 -5.953 -17.102 1.00 92.31 122 ALA A CA 1
ATOM 936 C C . ALA A 1 122 ? 17.573 -5.185 -16.580 1.00 92.31 122 ALA A C 1
ATOM 938 O O . ALA A 1 122 ? 17.488 -3.986 -16.353 1.00 92.31 122 ALA A O 1
ATOM 939 N N . CYS A 1 123 ? 18.710 -5.868 -16.440 1.00 92.31 123 CYS A N 1
ATOM 940 C CA . CYS A 1 123 ? 19.952 -5.314 -15.902 1.00 92.31 123 CYS A CA 1
ATOM 941 C C . CYS A 1 123 ? 20.602 -4.288 -16.839 1.00 92.31 123 CYS A C 1
ATOM 943 O O . CYS A 1 123 ? 21.017 -3.227 -16.392 1.00 92.31 123 CYS A O 1
ATOM 945 N N . HIS A 1 124 ? 20.674 -4.581 -18.140 1.00 92.69 124 HIS A N 1
ATOM 946 C CA . HIS A 1 124 ? 21.479 -3.773 -19.061 1.00 92.69 124 HIS A CA 1
ATOM 947 C C . HIS A 1 124 ? 20.683 -3.028 -20.133 1.00 92.69 124 HIS A C 1
ATOM 949 O O . HIS A 1 124 ? 21.240 -2.207 -20.862 1.00 92.69 124 HIS A O 1
ATOM 955 N N . CYS A 1 125 ? 19.395 -3.322 -20.270 1.00 94.31 125 CYS A N 1
ATOM 956 C CA . CYS A 1 125 ? 18.532 -2.782 -21.312 1.00 94.31 125 CYS A CA 1
ATOM 957 C C . CYS A 1 125 ? 17.279 -2.130 -20.708 1.00 94.31 125 CYS A C 1
ATOM 959 O O . CYS A 1 125 ? 16.174 -2.339 -21.205 1.00 94.31 125 CYS A O 1
ATOM 961 N N . ARG A 1 126 ? 17.433 -1.364 -19.617 1.00 91.50 126 ARG A N 1
ATOM 962 C CA . ARG A 1 126 ? 16.321 -0.798 -18.827 1.00 91.50 126 ARG A CA 1
ATOM 963 C C . ARG A 1 126 ? 15.318 -0.018 -19.677 1.00 91.50 126 ARG A C 1
ATOM 965 O O . ARG A 1 126 ? 14.119 -0.280 -19.586 1.00 91.50 126 ARG A O 1
ATOM 972 N N . LYS A 1 127 ? 15.819 0.877 -20.537 1.00 92.12 127 LYS A N 1
ATOM 973 C CA . LYS A 1 127 ? 15.007 1.676 -21.469 1.00 92.12 127 LYS A CA 1
ATOM 974 C C . LYS A 1 127 ? 14.250 0.773 -22.448 1.00 92.12 127 LYS A C 1
ATOM 976 O O . LYS A 1 127 ? 13.037 0.886 -22.565 1.00 92.12 127 LYS A O 1
ATOM 981 N N . ALA A 1 128 ? 14.929 -0.182 -23.092 1.00 92.25 128 ALA A N 1
ATOM 982 C CA . ALA A 1 128 ? 14.274 -1.110 -24.022 1.00 92.25 128 ALA A CA 1
ATOM 983 C C . ALA A 1 128 ? 13.275 -2.059 -23.331 1.00 92.25 128 ALA A C 1
ATOM 985 O O . ALA A 1 128 ? 12.322 -2.512 -23.955 1.00 92.25 128 ALA A O 1
ATOM 986 N N . CYS A 1 129 ? 13.470 -2.355 -22.044 1.00 90.06 129 CYS A N 1
ATOM 987 C CA . CYS A 1 129 ? 12.547 -3.159 -21.242 1.00 90.06 129 CYS A CA 1
ATOM 988 C C . CYS A 1 129 ? 11.337 -2.372 -20.721 1.00 90.06 129 CYS A C 1
ATOM 990 O O . CYS A 1 129 ? 10.495 -2.970 -20.054 1.00 90.06 129 CYS A O 1
ATOM 992 N N . GLY A 1 130 ? 11.273 -1.057 -20.954 1.00 88.81 130 GLY A N 1
ATOM 993 C CA . GLY A 1 130 ? 10.239 -0.192 -20.383 1.00 88.81 130 GLY A CA 1
ATOM 994 C C . GLY A 1 130 ? 10.323 -0.061 -18.859 1.00 88.81 130 GLY A C 1
ATOM 995 O O . GLY A 1 130 ? 9.333 0.263 -18.214 1.00 88.81 130 GLY A O 1
ATOM 996 N N . LEU A 1 131 ? 11.487 -0.335 -18.256 1.00 88.50 131 LEU A N 1
ATOM 997 C CA . LEU A 1 131 ? 11.689 -0.205 -16.803 1.00 88.50 131 LEU A CA 1
ATOM 998 C C . LEU A 1 131 ? 11.853 1.247 -16.352 1.00 88.50 131 LEU A C 1
ATOM 1000 O O . LEU A 1 131 ? 11.735 1.554 -15.162 1.00 88.50 131 LEU A O 1
ATOM 1004 N N . CYS A 1 132 ? 12.150 2.112 -17.312 1.00 84.81 132 CYS A N 1
ATOM 1005 C CA . CYS A 1 132 ? 12.220 3.549 -17.179 1.00 84.81 132 CYS A CA 1
ATOM 1006 C C . CYS A 1 132 ? 11.835 4.172 -18.525 1.00 84.81 132 CYS A C 1
ATOM 1008 O O . CYS A 1 132 ? 11.997 3.545 -19.577 1.00 84.81 132 CYS A O 1
ATOM 1010 N N . THR A 1 133 ? 11.380 5.416 -18.492 1.00 75.69 133 THR A N 1
ATOM 1011 C CA . THR A 1 133 ? 11.164 6.241 -19.678 1.00 75.69 133 THR A CA 1
ATOM 1012 C C . THR A 1 133 ? 12.019 7.495 -19.554 1.00 75.69 133 THR A C 1
ATOM 1014 O O . THR A 1 133 ? 12.172 8.058 -18.471 1.00 75.69 133 THR A O 1
ATOM 1017 N N . VAL A 1 134 ? 12.638 7.907 -20.660 1.00 63.53 134 VAL A N 1
ATOM 1018 C CA . VAL A 1 134 ? 13.230 9.243 -20.753 1.00 63.53 134 VAL A CA 1
ATOM 1019 C C . VAL A 1 134 ? 12.059 10.145 -21.102 1.00 63.53 134 VAL A C 1
ATOM 1021 O O . VAL A 1 134 ? 11.593 10.133 -22.237 1.00 63.53 134 VAL A O 1
ATOM 1024 N N . THR A 1 135 ? 11.506 10.830 -20.109 1.00 50.09 135 THR A N 1
ATOM 1025 C CA . THR A 1 135 ? 10.550 11.903 -20.362 1.00 50.09 135 THR A CA 1
ATOM 1026 C C . THR A 1 135 ? 11.317 13.028 -21.047 1.00 50.09 135 THR A C 1
ATOM 1028 O O . THR A 1 135 ? 12.003 13.807 -20.384 1.00 50.09 135 THR A O 1
ATOM 1031 N N . GLU A 1 136 ? 11.244 13.102 -22.374 1.00 45.91 136 GLU A N 1
ATOM 1032 C CA . GLU A 1 136 ? 11.272 14.415 -23.006 1.00 45.91 136 GLU A CA 1
ATOM 1033 C C . GLU A 1 136 ? 10.018 15.134 -22.507 1.00 45.91 136 GLU A C 1
ATOM 1035 O O . GLU A 1 136 ? 8.950 14.530 -22.414 1.00 45.91 136 GLU A O 1
ATOM 1040 N N . ALA A 1 137 ? 10.190 16.361 -22.026 1.00 42.62 137 ALA A N 1
ATOM 1041 C CA . ALA A 1 137 ? 9.121 17.139 -21.426 1.00 42.62 137 ALA A CA 1
ATOM 1042 C C . ALA A 1 137 ? 8.074 17.483 -22.494 1.00 42.62 137 ALA A C 1
ATOM 1044 O O . ALA A 1 137 ? 8.140 18.544 -23.108 1.00 42.62 137 ALA A O 1
ATOM 1045 N N . GLU A 1 138 ? 7.133 16.577 -22.730 1.00 41.75 138 GLU A N 1
ATOM 1046 C CA . GLU A 1 138 ? 5.873 16.898 -23.379 1.00 41.75 138 GLU A CA 1
ATOM 1047 C C . GLU A 1 138 ? 4.860 17.285 -22.301 1.00 41.75 138 GLU A C 1
ATOM 1049 O O . GLU A 1 138 ? 4.705 16.634 -21.267 1.00 41.75 138 GLU A O 1
ATOM 1054 N N . ASP A 1 139 ? 4.262 18.442 -22.553 1.00 38.38 139 ASP A N 1
ATOM 1055 C CA . ASP A 1 139 ? 3.265 19.159 -21.776 1.00 38.38 139 ASP A CA 1
ATOM 1056 C C . ASP A 1 139 ? 1.990 18.313 -21.641 1.00 38.38 139 ASP A C 1
ATOM 1058 O O . ASP A 1 139 ? 1.064 18.406 -22.444 1.00 38.38 139 ASP A O 1
ATOM 1062 N N . GLU A 1 140 ? 1.966 17.417 -20.653 1.00 42.75 140 GLU A N 1
ATOM 1063 C CA . GLU A 1 140 ? 0.758 16.687 -20.279 1.00 42.75 140 GLU A CA 1
ATOM 1064 C C . GLU A 1 140 ? -0.134 17.617 -19.449 1.00 42.75 140 GLU A C 1
ATOM 1066 O O . GLU A 1 140 ? 0.054 17.822 -18.246 1.00 42.75 140 GLU A O 1
ATOM 1071 N N . THR A 1 141 ? -1.112 18.210 -20.132 1.00 37.19 141 THR A N 1
ATOM 1072 C CA . THR A 1 141 ? -2.242 18.905 -19.523 1.00 37.19 141 THR A CA 1
ATOM 1073 C C . THR A 1 141 ? -2.924 17.976 -18.523 1.00 37.19 141 THR A C 1
ATOM 1075 O O . THR A 1 141 ? -3.455 16.928 -18.885 1.00 37.19 141 THR A O 1
ATOM 1078 N N . THR A 1 142 ? -2.876 18.369 -17.256 1.00 36.47 142 THR A N 1
ATOM 1079 C CA . THR A 1 142 ? -3.403 17.642 -16.104 1.00 36.47 142 THR A CA 1
ATOM 1080 C C . THR A 1 142 ? -4.931 17.599 -16.131 1.00 36.47 142 THR A C 1
ATOM 1082 O O . THR A 1 142 ? -5.567 18.604 -15.816 1.00 36.47 142 THR A O 1
ATOM 1085 N N . ASP A 1 143 ? -5.514 16.443 -16.441 1.00 36.50 143 ASP A N 1
ATOM 1086 C CA . ASP A 1 143 ? -6.853 16.100 -15.952 1.00 36.50 143 ASP A CA 1
ATOM 1087 C C . ASP A 1 143 ? -6.676 15.344 -14.628 1.00 36.50 143 ASP A C 1
ATOM 1089 O O . ASP A 1 143 ? -6.007 14.307 -14.567 1.00 36.50 143 ASP A O 1
ATOM 1093 N N . GLU A 1 144 ? -7.199 15.907 -13.538 1.00 39.72 144 GLU A N 1
ATOM 1094 C CA . GLU A 1 144 ? -7.122 15.290 -12.215 1.00 39.72 144 GLU A CA 1
ATOM 1095 C C . GLU A 1 144 ? -7.910 13.968 -12.165 1.00 39.72 144 GLU A C 1
ATOM 1097 O O . GLU A 1 144 ? -9.003 13.866 -12.732 1.00 39.72 144 GLU A O 1
ATOM 1102 N N . PRO A 1 145 ? -7.413 12.937 -11.455 1.00 44.84 145 PRO A N 1
ATOM 1103 C CA . PRO A 1 145 ? -8.153 11.698 -11.293 1.00 44.84 145 PRO A CA 1
ATOM 1104 C C . PRO A 1 145 ? -9.338 11.925 -10.348 1.00 44.84 145 PRO A C 1
ATOM 1106 O O . PRO A 1 145 ? -9.185 11.978 -9.128 1.00 44.84 145 PRO A O 1
ATOM 1109 N N . VAL A 1 146 ? -10.543 12.006 -10.910 1.00 45.69 146 VAL A N 1
ATOM 1110 C CA . VAL A 1 146 ? -11.791 11.948 -10.142 1.00 45.69 146 VAL A CA 1
ATOM 1111 C C . VAL A 1 146 ? -11.881 10.571 -9.478 1.00 45.69 146 VAL A C 1
ATOM 1113 O O . VAL A 1 146 ? -12.103 9.553 -10.139 1.00 45.69 146 VAL A O 1
ATOM 1116 N N . VAL A 1 147 ? -11.690 10.518 -8.158 1.00 57.12 147 VAL A N 1
ATOM 1117 C CA . VAL A 1 147 ? -11.864 9.290 -7.374 1.00 57.12 147 VAL A CA 1
ATOM 1118 C C . VAL A 1 147 ? -13.351 8.947 -7.356 1.00 57.12 147 VAL A C 1
ATOM 1120 O O . VAL A 1 147 ? -14.137 9.609 -6.688 1.00 57.12 147 VAL A O 1
ATOM 1123 N N . ASN A 1 148 ? -13.751 7.902 -8.083 1.00 71.62 148 ASN A N 1
ATOM 1124 C CA . ASN A 1 148 ? -15.113 7.376 -8.022 1.00 71.62 148 ASN A CA 1
ATOM 1125 C C . ASN A 1 148 ? -15.349 6.711 -6.643 1.00 71.62 148 ASN A C 1
ATOM 1127 O O . ASN A 1 148 ? -14.755 5.658 -6.378 1.00 71.62 148 ASN A O 1
ATOM 1131 N N . PRO A 1 149 ? -16.233 7.251 -5.778 1.00 67.88 149 PRO A N 1
ATOM 1132 C CA . PRO A 1 149 ? -16.423 6.738 -4.417 1.00 67.88 149 PRO A CA 1
ATOM 1133 C C . PRO A 1 149 ? -16.959 5.302 -4.379 1.00 67.88 149 PRO A C 1
ATOM 1135 O O . PRO A 1 149 ? -16.606 4.520 -3.493 1.00 67.88 149 PRO A O 1
ATOM 1138 N N . ALA A 1 150 ? -17.782 4.918 -5.362 1.00 71.38 150 ALA A N 1
ATOM 1139 C CA . ALA A 1 150 ? -18.292 3.556 -5.472 1.00 71.38 150 ALA A CA 1
ATOM 1140 C C . ALA A 1 150 ? -17.168 2.566 -5.806 1.00 71.38 150 ALA A C 1
ATOM 1142 O O . ALA A 1 150 ? -17.082 1.512 -5.177 1.00 71.38 150 ALA A O 1
ATOM 1143 N N . ALA A 1 151 ? -16.269 2.940 -6.722 1.00 72.81 151 ALA A N 1
ATOM 1144 C CA . ALA A 1 151 ? -15.115 2.120 -7.084 1.00 72.81 151 ALA A CA 1
ATOM 1145 C C . ALA A 1 151 ? -14.139 1.955 -5.906 1.00 72.81 151 ALA A C 1
ATOM 1147 O O . ALA A 1 151 ? -13.668 0.847 -5.653 1.00 72.81 151 ALA A O 1
ATOM 1148 N N . PHE A 1 152 ? -13.890 3.024 -5.140 1.00 74.00 152 PHE A N 1
ATOM 1149 C CA . PHE A 1 152 ? -13.057 2.966 -3.934 1.00 74.00 152 PHE A CA 1
ATOM 1150 C C . PHE A 1 152 ? -13.643 2.014 -2.881 1.00 74.00 152 PHE A C 1
ATOM 1152 O O . PHE A 1 152 ? -12.953 1.122 -2.384 1.00 74.00 152 PHE A O 1
ATOM 1159 N N . ARG A 1 153 ? -14.944 2.142 -2.587 1.00 78.25 153 ARG A N 1
ATOM 1160 C CA . ARG A 1 153 ? -15.664 1.254 -1.662 1.00 78.25 153 ARG A CA 1
ATOM 1161 C C . ARG A 1 153 ? -15.583 -0.213 -2.083 1.00 78.25 153 ARG A C 1
ATOM 1163 O O . ARG A 1 153 ? -15.315 -1.083 -1.251 1.00 78.25 153 ARG A O 1
ATOM 1170 N N . GLU A 1 154 ? -15.851 -0.499 -3.355 1.00 76.44 154 GLU A N 1
ATOM 1171 C CA . GLU A 1 154 ? -15.807 -1.862 -3.891 1.00 76.44 154 GLU A CA 1
ATOM 1172 C C . GLU A 1 154 ? -14.397 -2.451 -3.811 1.00 76.44 154 GLU A C 1
ATOM 1174 O O . GLU A 1 154 ? -14.235 -3.596 -3.385 1.00 76.44 154 GLU A O 1
ATOM 1179 N N . GLU A 1 155 ? -13.369 -1.663 -4.139 1.00 76.75 155 GLU A N 1
ATOM 1180 C CA . GLU A 1 155 ? -11.968 -2.065 -4.007 1.00 76.75 155 GLU A CA 1
ATOM 1181 C C . GLU A 1 155 ? -11.605 -2.386 -2.549 1.00 76.75 155 GLU A C 1
ATOM 1183 O O . GLU A 1 155 ? -11.001 -3.433 -2.287 1.00 76.75 155 GLU A O 1
ATOM 1188 N N . CYS A 1 156 ? -12.021 -1.539 -1.600 1.00 78.94 156 CYS A N 1
ATOM 1189 C CA . CYS A 1 156 ? -11.802 -1.757 -0.172 1.00 78.94 156 CYS A CA 1
ATOM 1190 C C . CYS A 1 156 ? -12.389 -3.079 0.310 1.00 78.94 156 CYS A C 1
ATOM 1192 O O . CYS A 1 156 ? -11.671 -3.905 0.881 1.00 78.94 156 CYS A O 1
ATOM 1194 N N . LEU A 1 157 ? -13.692 -3.283 0.086 1.00 80.12 157 LEU A N 1
ATOM 1195 C CA . LEU A 1 157 ? -14.387 -4.483 0.543 1.00 80.12 157 LEU A CA 1
ATOM 1196 C C . LEU A 1 157 ? -13.826 -5.735 -0.114 1.00 80.12 157 LEU A C 1
ATOM 1198 O O . LEU A 1 157 ? -13.564 -6.723 0.572 1.00 80.12 157 LEU A O 1
ATOM 1202 N N . ARG A 1 158 ? -13.620 -5.695 -1.435 1.00 82.38 158 ARG A N 1
ATOM 1203 C CA . ARG A 1 158 ? -13.072 -6.823 -2.187 1.00 82.38 158 ARG A CA 1
ATOM 1204 C C . ARG A 1 158 ? -11.713 -7.230 -1.628 1.00 82.38 158 ARG A C 1
ATOM 1206 O O . ARG A 1 158 ? -11.510 -8.413 -1.369 1.00 82.38 158 ARG A O 1
ATOM 1213 N N . THR A 1 159 ? -10.804 -6.278 -1.426 1.00 77.06 159 THR A N 1
ATOM 1214 C CA . THR A 1 159 ? -9.434 -6.576 -0.982 1.00 77.06 159 THR A CA 1
ATOM 1215 C C . THR A 1 159 ? -9.413 -7.111 0.451 1.00 77.06 159 THR A C 1
ATOM 1217 O O . THR A 1 159 ? -8.813 -8.156 0.706 1.00 77.06 159 THR A O 1
ATOM 1220 N N . HIS A 1 160 ? -10.146 -6.483 1.379 1.00 83.00 160 HIS A N 1
ATOM 1221 C CA . HIS A 1 160 ? -10.260 -6.994 2.749 1.00 83.00 160 HIS A CA 1
ATOM 1222 C C . HIS A 1 160 ? -10.847 -8.409 2.776 1.00 83.00 160 HIS A C 1
ATOM 1224 O O . HIS A 1 160 ? -10.297 -9.294 3.430 1.00 83.00 160 HIS A O 1
ATOM 1230 N N . ASN A 1 161 ? -11.935 -8.652 2.041 1.00 81.88 161 ASN A N 1
ATOM 1231 C CA . ASN A 1 161 ? -12.614 -9.947 2.047 1.00 81.88 161 ASN A CA 1
ATOM 1232 C C . ASN A 1 161 ? -11.798 -11.053 1.371 1.00 81.88 161 ASN A C 1
ATOM 1234 O O . ASN A 1 161 ? -11.850 -12.195 1.822 1.00 81.88 161 ASN A O 1
ATOM 1238 N N . GLN A 1 162 ? -10.990 -10.723 0.358 1.00 83.31 162 GLN A N 1
ATOM 1239 C CA . GLN A 1 162 ? -10.014 -11.654 -0.214 1.00 83.31 162 GLN A CA 1
ATOM 1240 C C . GLN A 1 162 ? -8.995 -12.109 0.834 1.00 83.31 162 GLN A C 1
ATOM 1242 O O . GLN A 1 162 ? -8.734 -13.305 0.959 1.00 83.31 162 GLN A O 1
ATOM 1247 N N . TYR A 1 163 ? -8.450 -11.184 1.625 1.00 81.81 163 TYR A N 1
ATOM 1248 C CA . TYR A 1 163 ? -7.510 -11.547 2.680 1.00 81.81 163 TYR A CA 1
ATOM 1249 C C . TYR A 1 163 ? -8.170 -12.294 3.832 1.00 81.81 163 TYR A C 1
ATOM 1251 O O . TYR A 1 163 ? -7.624 -13.290 4.294 1.00 81.81 163 TYR A O 1
ATOM 1259 N N . ARG A 1 164 ? -9.365 -11.886 4.255 1.00 84.00 164 ARG A N 1
ATOM 1260 C CA . ARG A 1 164 ? -10.128 -12.556 5.318 1.00 84.00 164 ARG A CA 1
ATOM 1261 C C . ARG A 1 164 ? -10.488 -13.995 4.974 1.00 84.00 164 ARG A C 1
ATOM 1263 O O . ARG A 1 164 ? -10.383 -14.859 5.842 1.00 84.00 164 ARG A O 1
ATOM 1270 N N . ALA A 1 165 ? -10.811 -14.270 3.711 1.00 79.69 165 ALA A N 1
ATOM 1271 C CA . ALA A 1 165 ? -11.071 -15.624 3.233 1.00 79.69 165 ALA A CA 1
ATOM 1272 C C . ALA A 1 165 ? -9.864 -16.560 3.430 1.00 79.69 165 ALA A C 1
ATOM 1274 O O . ALA A 1 165 ? -10.053 -17.719 3.790 1.00 79.69 165 ALA A O 1
ATOM 1275 N N . ASN A 1 166 ? -8.630 -16.056 3.298 1.00 83.75 166 ASN A N 1
ATOM 1276 C CA . ASN A 1 166 ? -7.420 -16.852 3.552 1.00 83.75 166 ASN A CA 1
ATOM 1277 C C . ASN A 1 166 ? -7.274 -17.282 5.022 1.00 83.75 166 ASN A C 1
ATOM 1279 O O . ASN A 1 166 ? -6.531 -18.217 5.310 1.00 83.75 166 ASN A O 1
ATOM 1283 N N . HIS A 1 167 ? -7.972 -16.606 5.940 1.00 82.38 167 HIS A N 1
ATOM 1284 C CA . HIS A 1 167 ? -7.952 -16.868 7.383 1.00 82.38 167 HIS A CA 1
ATOM 1285 C C . HIS A 1 167 ? -9.275 -17.444 7.898 1.00 82.38 167 HIS A C 1
ATOM 1287 O O . HIS A 1 167 ? -9.476 -17.517 9.103 1.00 82.38 167 HIS A O 1
ATOM 1293 N N . ASN A 1 168 ? -10.195 -17.849 7.012 1.00 81.12 168 ASN A N 1
ATOM 1294 C CA . ASN A 1 168 ? -11.556 -18.279 7.372 1.00 81.12 168 ASN A CA 1
ATOM 1295 C C . ASN A 1 168 ? -12.341 -17.238 8.195 1.00 81.12 168 ASN A C 1
ATOM 1297 O O . ASN A 1 168 ? -13.263 -17.580 8.936 1.00 81.12 168 ASN A O 1
ATOM 1301 N N . ALA A 1 169 ? -11.984 -15.960 8.076 1.00 79.31 169 ALA A N 1
ATOM 1302 C CA . ALA A 1 169 ? -12.679 -14.884 8.757 1.00 79.31 169 ALA A CA 1
ATOM 1303 C C . ALA A 1 169 ? -13.946 -14.496 7.977 1.00 79.31 169 ALA A C 1
ATOM 1305 O O . ALA A 1 169 ? -13.955 -14.467 6.745 1.00 79.31 169 ALA A O 1
ATOM 1306 N N . VAL A 1 170 ? -15.020 -14.166 8.701 1.00 81.25 170 VAL A N 1
ATOM 1307 C CA . VAL A 1 170 ? -16.301 -13.747 8.106 1.00 81.25 170 VAL A CA 1
ATOM 1308 C C . VAL A 1 170 ? -16.095 -12.515 7.225 1.00 81.25 170 VAL A C 1
ATOM 1310 O O . VAL A 1 170 ? -15.419 -11.570 7.639 1.00 81.25 170 VAL A O 1
ATOM 1313 N N . ALA A 1 171 ? -16.676 -12.513 6.025 1.00 78.25 171 ALA A N 1
ATOM 1314 C CA . ALA A 1 171 ? -16.608 -11.374 5.116 1.00 78.25 171 ALA A CA 1
ATOM 1315 C C . ALA A 1 171 ? -17.222 -10.114 5.752 1.00 78.25 171 ALA A C 1
ATOM 1317 O O . ALA A 1 171 ? -18.266 -10.168 6.398 1.00 78.25 171 ALA A O 1
ATOM 1318 N N . LEU A 1 172 ? -16.561 -8.979 5.561 1.00 81.06 172 LEU A N 1
ATOM 1319 C CA . LEU A 1 172 ? -17.013 -7.662 5.987 1.00 81.06 172 LEU A CA 1
ATOM 1320 C C . LEU A 1 172 ? -18.036 -7.099 5.005 1.00 81.06 172 LEU A C 1
ATOM 1322 O O . LEU A 1 172 ? -17.982 -7.358 3.798 1.00 81.06 172 LEU A O 1
ATOM 1326 N N . THR A 1 173 ? -18.908 -6.253 5.535 1.00 80.06 173 THR A N 1
ATOM 1327 C CA . THR A 1 173 ? -19.818 -5.386 4.785 1.00 80.06 173 THR A CA 1
ATOM 1328 C C . THR A 1 173 ? -19.416 -3.929 4.983 1.00 80.06 173 THR A C 1
ATOM 1330 O O . THR A 1 173 ? -18.748 -3.590 5.959 1.00 80.06 173 THR A O 1
ATOM 1333 N N . TRP A 1 174 ? -19.812 -3.053 4.059 1.00 79.06 174 TRP A N 1
ATOM 1334 C CA . TRP A 1 174 ? -19.551 -1.621 4.207 1.00 79.06 174 TRP A CA 1
ATOM 1335 C C . TRP A 1 174 ? -20.428 -1.041 5.315 1.00 79.06 174 TRP A C 1
ATOM 1337 O O . TRP A 1 174 ? -21.634 -1.282 5.325 1.00 79.06 174 TRP A O 1
ATOM 1347 N N . ASP A 1 175 ? -19.832 -0.259 6.209 1.00 80.56 175 ASP A N 1
ATOM 1348 C CA . ASP A 1 175 ? -20.553 0.564 7.178 1.00 80.56 175 ASP A CA 1
ATOM 1349 C C . ASP A 1 175 ? -20.311 2.034 6.834 1.00 80.56 175 ASP A C 1
ATOM 1351 O O . ASP A 1 175 ? -19.179 2.524 6.870 1.00 80.56 175 ASP A O 1
ATOM 1355 N N . GLN A 1 176 ? -21.391 2.732 6.493 1.00 80.12 176 GLN A N 1
ATOM 1356 C CA . GLN A 1 176 ? -21.338 4.129 6.088 1.00 80.12 176 GLN A CA 1
ATOM 1357 C C . GLN A 1 176 ? -20.827 5.030 7.221 1.00 80.12 176 GLN A C 1
ATOM 1359 O O . GLN A 1 176 ? -20.033 5.936 6.976 1.00 80.12 176 GLN A O 1
ATOM 1364 N N . ARG A 1 177 ? -21.183 4.733 8.476 1.00 82.75 177 ARG A N 1
ATOM 1365 C CA . ARG A 1 177 ? -20.733 5.522 9.629 1.00 82.75 177 ARG A CA 1
ATOM 1366 C C . ARG A 1 177 ? -19.237 5.358 9.879 1.00 82.75 177 ARG A C 1
ATOM 1368 O O . ARG A 1 177 ? -18.555 6.332 10.199 1.00 82.75 177 ARG A O 1
ATOM 1375 N N . SER A 1 178 ? -18.726 4.138 9.724 1.00 80.19 178 SER A N 1
ATOM 1376 C CA . SER A 1 178 ? -17.287 3.870 9.738 1.00 80.19 178 SER A CA 1
ATOM 1377 C C . SER A 1 178 ? -16.556 4.651 8.650 1.00 80.19 178 SER A C 1
ATOM 1379 O O . SER A 1 178 ? -15.502 5.217 8.931 1.00 80.19 178 SER A O 1
ATOM 1381 N N . ALA A 1 179 ? -17.102 4.684 7.431 1.00 79.19 179 ALA A N 1
ATOM 1382 C CA . ALA A 1 179 ? -16.498 5.376 6.297 1.00 79.19 179 ALA A CA 1
ATOM 1383 C C . ALA A 1 179 ? -16.419 6.893 6.520 1.00 79.19 179 ALA A C 1
ATOM 1385 O O . ALA A 1 179 ? -15.347 7.473 6.387 1.00 79.19 179 ALA A O 1
ATOM 1386 N N . GLU A 1 180 ? -17.515 7.515 6.958 1.00 79.19 180 GLU A N 1
ATOM 1387 C CA . GLU A 1 180 ? -17.560 8.947 7.291 1.00 79.19 180 GLU A CA 1
ATOM 1388 C C . GLU A 1 180 ? -16.610 9.296 8.442 1.00 79.19 180 GLU A C 1
ATOM 1390 O O . GLU A 1 180 ? -15.928 10.323 8.434 1.00 79.19 180 GLU A O 1
ATOM 1395 N N . TYR A 1 181 ? -16.535 8.425 9.452 1.00 82.00 181 TYR A N 1
ATOM 1396 C CA . TYR A 1 181 ? -15.592 8.598 10.549 1.00 82.00 181 TYR A CA 1
ATOM 1397 C C . TYR A 1 181 ? -14.144 8.540 10.051 1.00 82.00 181 TYR A C 1
ATOM 1399 O O . TYR A 1 181 ? -13.339 9.402 10.401 1.00 82.00 181 TYR A O 1
ATOM 1407 N N . ALA A 1 182 ? -13.824 7.529 9.245 1.00 80.62 182 ALA A N 1
ATOM 1408 C CA . ALA A 1 182 ? -12.517 7.336 8.636 1.00 80.62 182 ALA A CA 1
ATOM 1409 C C . ALA A 1 182 ? -12.096 8.536 7.778 1.00 80.62 182 ALA A C 1
ATOM 1411 O O . ALA A 1 182 ? -10.981 9.030 7.933 1.00 80.62 182 ALA A O 1
ATOM 1412 N N . GLU A 1 183 ? -12.994 9.037 6.931 1.00 79.44 183 GLU A N 1
ATOM 1413 C CA . GLU A 1 183 ? -12.766 10.221 6.102 1.00 79.44 183 GLU A CA 1
ATOM 1414 C C . GLU A 1 183 ? -12.468 11.455 6.957 1.00 79.44 183 GLU A C 1
ATOM 1416 O O . GLU A 1 183 ? -11.483 12.153 6.725 1.00 79.44 183 GLU A O 1
ATOM 1421 N N . ARG A 1 184 ? -13.244 11.692 8.021 1.00 82.56 184 ARG A N 1
ATOM 1422 C CA . ARG A 1 184 ? -12.965 12.805 8.937 1.00 82.56 184 ARG A CA 1
ATOM 1423 C C . ARG A 1 184 ? -11.583 12.683 9.578 1.00 82.56 184 ARG A C 1
ATOM 1425 O O . ARG A 1 18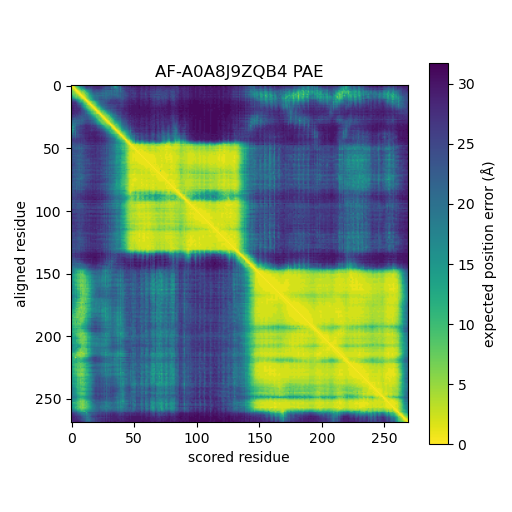4 ? -10.850 13.665 9.639 1.00 82.56 184 ARG A O 1
ATOM 1432 N N . VAL A 1 185 ? -11.222 11.497 10.067 1.00 79.75 185 VAL A N 1
ATOM 1433 C CA . VAL A 1 185 ? -9.910 11.259 10.694 1.00 79.75 185 VAL A CA 1
ATOM 1434 C C . VAL A 1 185 ? -8.780 11.468 9.694 1.00 79.75 185 VAL A C 1
ATOM 1436 O O . VAL A 1 185 ? -7.763 12.073 10.035 1.00 79.75 185 VAL A O 1
ATOM 1439 N N . ALA A 1 186 ? -8.968 11.001 8.464 1.00 77.31 186 ALA A N 1
ATOM 1440 C CA . ALA A 1 186 ? -8.040 11.210 7.371 1.00 77.31 186 ALA A CA 1
ATOM 1441 C C . ALA A 1 186 ? -7.800 12.697 7.095 1.00 77.31 186 ALA A C 1
ATOM 1443 O O . ALA A 1 186 ? -6.650 13.144 7.084 1.00 77.31 186 ALA A O 1
ATOM 1444 N N . THR A 1 187 ? -8.880 13.467 6.957 1.00 77.25 187 THR A N 1
ATOM 1445 C CA . THR A 1 187 ? -8.831 14.918 6.764 1.00 77.25 187 THR A CA 1
ATOM 1446 C C . THR A 1 187 ? -8.142 15.609 7.934 1.00 77.25 187 THR A C 1
ATOM 1448 O O . THR A 1 187 ? -7.199 16.362 7.718 1.00 77.25 187 THR A O 1
ATOM 1451 N N . GLU A 1 188 ? -8.508 15.294 9.179 1.00 78.69 188 GLU A N 1
ATOM 1452 C CA . GLU A 1 188 ? -7.876 15.890 10.361 1.00 78.69 188 GLU A CA 1
ATOM 1453 C C . GLU A 1 188 ? -6.369 15.601 10.447 1.00 78.69 188 GLU A C 1
ATOM 1455 O O . GLU A 1 188 ? -5.598 16.434 10.928 1.00 78.69 188 GLU A O 1
ATOM 1460 N N . LEU A 1 189 ? -5.934 14.398 10.063 1.00 73.69 189 LEU A N 1
ATOM 1461 C CA . LEU A 1 189 ? -4.519 14.025 10.073 1.00 73.69 189 LEU A CA 1
ATOM 1462 C C . LEU A 1 189 ? -3.750 14.708 8.932 1.00 73.69 189 LEU A C 1
ATOM 1464 O O . LEU A 1 189 ? -2.627 15.160 9.161 1.00 73.69 189 LEU A O 1
ATOM 1468 N N . ASN A 1 190 ? -4.361 14.846 7.752 1.00 71.50 190 ASN A N 1
ATOM 1469 C CA . ASN A 1 190 ? -3.813 15.631 6.644 1.00 71.50 190 ASN A CA 1
ATOM 1470 C C . ASN A 1 190 ? -3.673 17.115 7.024 1.00 71.50 190 ASN A C 1
ATOM 1472 O O . ASN A 1 190 ? -2.595 17.684 6.893 1.00 71.50 190 ASN A O 1
ATOM 1476 N N . GLU A 1 191 ? -4.720 17.724 7.584 1.00 75.12 191 GLU A N 1
ATOM 1477 C CA . GLU A 1 191 ? -4.723 19.130 8.014 1.00 75.12 191 GLU A CA 1
ATOM 1478 C C . GLU A 1 191 ? -3.676 19.424 9.094 1.00 75.12 191 GLU A C 1
ATOM 1480 O O . GLU A 1 191 ? -3.033 20.475 9.071 1.00 75.12 191 GLU A O 1
ATOM 1485 N N . LYS A 1 192 ? -3.471 18.493 10.037 1.00 75.75 192 LYS A N 1
ATOM 1486 C CA . LYS A 1 192 ? -2.416 18.618 11.058 1.00 75.75 192 LYS A CA 1
ATOM 1487 C C . LYS A 1 192 ? -1.021 18.645 10.441 1.00 75.75 192 LYS A C 1
ATOM 1489 O O . LYS A 1 192 ? -0.152 19.317 10.993 1.00 75.75 192 LYS A O 1
ATOM 1494 N N . ASN A 1 193 ? -0.811 17.909 9.346 1.00 67.69 193 ASN A N 1
ATOM 1495 C CA . ASN A 1 193 ? 0.423 17.860 8.558 1.00 67.69 193 ASN A CA 1
ATOM 1496 C C . ASN A 1 193 ? 1.719 17.747 9.395 1.00 67.69 193 ASN A C 1
ATOM 1498 O O . ASN A 1 193 ? 2.752 18.323 9.059 1.00 67.69 193 ASN A O 1
ATOM 1502 N N . ASP A 1 194 ? 1.674 17.027 10.520 1.00 71.44 194 ASP A N 1
ATOM 1503 C CA . ASP A 1 194 ? 2.820 16.850 11.423 1.00 71.44 194 ASP A CA 1
ATOM 1504 C C . ASP A 1 194 ? 3.500 15.478 11.262 1.00 71.44 194 ASP A C 1
ATOM 1506 O O . ASP A 1 194 ? 4.411 15.132 12.019 1.00 71.44 194 ASP A O 1
ATOM 1510 N N . GLY A 1 195 ? 3.043 14.698 10.275 1.00 63.75 195 GLY A N 1
ATOM 1511 C CA . GLY A 1 195 ? 3.546 13.368 9.934 1.00 63.75 195 GLY A CA 1
ATOM 1512 C C . GLY A 1 195 ? 3.242 12.283 10.972 1.00 63.75 195 GLY A C 1
ATOM 1513 O O . GLY A 1 195 ? 3.821 11.195 10.896 1.00 63.75 195 GLY A O 1
ATOM 1514 N N . LYS A 1 196 ? 2.384 12.541 11.971 1.00 72.44 196 LYS A N 1
ATOM 1515 C CA . LYS A 1 196 ? 2.092 11.572 13.038 1.00 72.44 196 LYS A CA 1
ATOM 1516 C C . LYS A 1 196 ? 0.822 10.775 12.761 1.00 72.44 196 LYS A C 1
ATOM 1518 O O . LYS A 1 196 ? -0.283 11.304 12.793 1.00 72.44 196 LYS A O 1
ATOM 1523 N N . MET A 1 197 ? 0.974 9.457 12.659 1.00 72.56 197 MET A N 1
ATOM 1524 C CA . MET A 1 197 ? -0.140 8.506 12.555 1.00 72.56 197 MET A CA 1
ATOM 1525 C C . MET A 1 197 ? -0.613 8.076 13.940 1.00 72.56 197 MET A C 1
ATOM 1527 O O . MET A 1 197 ? -0.330 6.974 14.408 1.00 72.56 197 MET A O 1
ATOM 1531 N N . LYS A 1 198 ? -1.274 8.997 14.647 1.00 79.00 198 LYS A N 1
ATOM 1532 C CA . LYS A 1 198 ? -1.807 8.731 15.984 1.00 79.00 198 LYS A CA 1
ATOM 1533 C C . LYS A 1 198 ? -3.238 8.217 15.889 1.00 79.00 198 LYS A C 1
ATOM 1535 O O . LYS A 1 198 ? -4.109 8.928 15.399 1.00 79.00 198 LYS A O 1
ATOM 1540 N N . HIS A 1 199 ? -3.471 7.041 16.465 1.00 83.00 199 HIS A N 1
ATOM 1541 C CA . HIS A 1 199 ? -4.813 6.489 16.580 1.00 83.00 199 HIS A CA 1
ATOM 1542 C C . HIS A 1 199 ? -5.780 7.411 17.315 1.00 83.00 199 HIS A C 1
ATOM 1544 O O . HIS A 1 199 ? -5.424 8.079 18.299 1.00 83.00 199 HIS A O 1
ATOM 1550 N N . THR A 1 200 ? -7.034 7.385 16.880 1.00 85.62 200 THR A N 1
ATOM 1551 C CA . THR A 1 200 ? -8.101 8.107 17.562 1.00 85.62 200 THR A CA 1
ATOM 1552 C C . THR A 1 200 ? -8.450 7.461 18.909 1.00 85.62 200 THR A C 1
ATOM 1554 O O . THR A 1 200 ? -8.338 6.235 19.082 1.00 85.62 200 THR A O 1
ATOM 1557 N N . PRO A 1 201 ? -8.879 8.265 19.904 1.00 88.88 201 PRO A N 1
ATOM 1558 C CA . PRO A 1 201 ? -9.314 7.749 21.196 1.00 88.88 201 PRO A CA 1
ATOM 1559 C C . PRO A 1 201 ? -10.465 6.748 21.054 1.00 88.88 201 PRO A C 1
ATOM 1561 O O . PRO A 1 201 ? -11.425 7.026 20.342 1.00 88.88 201 PRO A O 1
ATOM 1564 N N . VAL A 1 202 ? -10.431 5.654 21.826 1.00 83.38 202 VAL A N 1
ATOM 1565 C CA . VAL A 1 202 ? -11.459 4.589 21.824 1.00 83.38 202 VAL A CA 1
ATOM 1566 C C . VAL A 1 202 ? -12.880 5.150 21.861 1.00 83.38 202 VAL A C 1
ATOM 1568 O O . VAL A 1 202 ? -13.690 4.802 21.017 1.00 83.38 202 VAL A O 1
ATOM 1571 N N . ARG A 1 203 ? -13.154 6.108 22.757 1.00 88.12 203 ARG A N 1
ATOM 1572 C CA . ARG A 1 203 ? -14.474 6.753 22.888 1.00 88.12 203 ARG A CA 1
ATOM 1573 C C . ARG A 1 203 ? -15.021 7.362 21.591 1.00 88.12 203 ARG A C 1
ATOM 1575 O O . ARG A 1 203 ? -16.227 7.509 21.462 1.00 88.12 203 ARG A O 1
ATOM 1582 N N . GLN A 1 204 ? -14.150 7.784 20.673 1.00 86.81 204 GLN A N 1
ATOM 1583 C CA . GLN A 1 204 ? -14.557 8.363 19.392 1.00 86.81 204 GLN A CA 1
ATOM 1584 C C . GLN A 1 204 ? -14.854 7.278 18.351 1.00 86.81 204 GLN A C 1
ATOM 1586 O O . GLN A 1 204 ? -15.616 7.531 17.427 1.00 86.81 204 GLN A O 1
ATOM 1591 N N . ARG A 1 205 ? -14.314 6.073 18.549 1.00 84.00 205 ARG A N 1
ATOM 1592 C CA . ARG A 1 205 ? -14.564 4.872 17.749 1.00 84.00 205 ARG A CA 1
ATOM 1593 C C . ARG A 1 205 ? -15.572 3.928 18.394 1.00 84.00 205 ARG A C 1
ATOM 1595 O O . ARG A 1 205 ? -15.608 2.751 18.055 1.00 84.00 205 ARG A O 1
ATOM 1602 N N . THR A 1 206 ? -16.368 4.415 19.343 1.00 83.19 206 THR A N 1
ATOM 1603 C CA . THR A 1 206 ? -17.413 3.620 19.986 1.00 83.19 206 THR A CA 1
ATOM 1604 C C . THR A 1 206 ? -18.780 4.157 19.590 1.00 83.19 206 THR A C 1
ATOM 1606 O O . THR A 1 206 ? -19.119 5.299 19.906 1.00 83.19 206 THR A O 1
ATOM 1609 N N . TRP A 1 207 ? -19.592 3.335 18.931 1.00 83.38 207 TRP A N 1
ATOM 1610 C CA . TRP A 1 207 ? -20.993 3.642 18.664 1.00 83.38 207 TRP A CA 1
ATOM 1611 C C . TRP A 1 207 ? -21.862 2.393 18.688 1.00 83.38 207 TRP A C 1
ATOM 1613 O O . TRP A 1 207 ? -21.387 1.286 18.484 1.00 83.38 207 TRP A O 1
ATOM 1623 N N . GLY A 1 208 ? -23.143 2.560 19.032 1.00 84.19 208 GLY A N 1
ATOM 1624 C CA . GLY A 1 208 ? -24.054 1.419 19.195 1.00 84.19 208 GLY A CA 1
ATOM 1625 C C . GLY A 1 208 ? -23.618 0.423 20.280 1.00 84.19 208 GLY A C 1
ATOM 1626 O O . GLY A 1 208 ? -24.003 -0.735 20.225 1.00 84.19 208 GLY A O 1
ATOM 1627 N N . GLY A 1 209 ? -22.785 0.849 21.241 1.00 83.56 209 GLY A N 1
ATOM 1628 C CA . GLY A 1 209 ? -22.191 -0.036 22.252 1.00 83.56 209 GLY A CA 1
ATOM 1629 C C . GLY A 1 209 ? -21.000 -0.868 21.758 1.00 83.56 209 GLY A C 1
ATOM 1630 O O . GLY A 1 209 ? -20.457 -1.660 22.523 1.00 83.56 209 GLY A O 1
ATOM 1631 N N . VAL A 1 210 ? -20.560 -0.670 20.516 1.00 78.06 210 VAL A N 1
ATOM 1632 C CA . VAL A 1 210 ? -19.472 -1.415 19.875 1.00 78.06 210 VAL A CA 1
ATOM 1633 C C . VAL A 1 210 ? -18.257 -0.518 19.744 1.00 78.06 210 VAL A C 1
ATOM 1635 O O . VAL A 1 210 ? -18.384 0.641 19.363 1.00 78.06 210 VAL A O 1
ATOM 1638 N N . THR A 1 211 ? -17.074 -1.041 20.058 1.00 82.44 211 THR A N 1
ATOM 1639 C CA . THR A 1 211 ? -15.807 -0.357 19.773 1.00 82.44 211 THR A CA 1
ATOM 1640 C C . THR A 1 211 ? -15.245 -0.861 18.453 1.00 82.44 211 THR A C 1
ATOM 1642 O O . THR A 1 211 ? -15.082 -2.064 18.268 1.00 82.44 211 THR A O 1
ATOM 1645 N N . HIS A 1 212 ? -14.926 0.064 17.558 1.00 81.12 212 HIS A N 1
ATOM 1646 C CA . HIS A 1 212 ? -14.450 -0.218 16.213 1.00 81.12 212 HIS A CA 1
ATOM 1647 C C . HIS A 1 212 ? -12.920 -0.146 16.145 1.00 81.12 212 HIS A C 1
ATOM 1649 O O . HIS A 1 212 ? -12.284 0.709 16.776 1.00 81.12 212 HIS A O 1
ATOM 1655 N N . GLY A 1 213 ? -12.326 -1.054 15.369 1.00 82.31 213 GLY A N 1
ATOM 1656 C CA . GLY A 1 213 ? -10.891 -1.070 15.085 1.00 82.31 213 GLY A CA 1
ATOM 1657 C C . GLY A 1 213 ? -10.470 0.115 14.220 1.00 82.31 213 GLY A C 1
ATOM 1658 O O . GLY A 1 213 ? -11.309 0.771 13.618 1.00 82.31 213 GLY A O 1
ATOM 1659 N N . GLU A 1 214 ? -9.17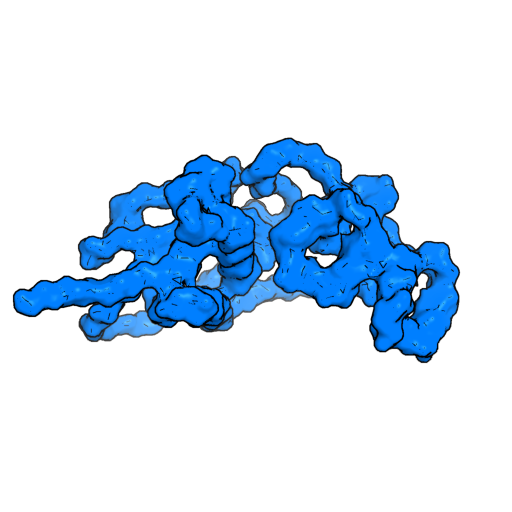9 0.417 14.148 1.00 84.06 214 GLU A N 1
ATOM 1660 C CA . GLU A 1 214 ? -8.673 1.471 13.265 1.00 84.06 214 GLU A CA 1
ATOM 1661 C C . GLU A 1 214 ? -7.311 1.068 12.735 1.00 84.06 214 GLU A C 1
ATOM 1663 O O . GLU A 1 214 ? -6.389 0.847 13.518 1.00 84.06 214 GLU A O 1
ATOM 1668 N N . ASN A 1 215 ? -7.192 1.027 11.414 1.00 86.94 215 ASN A N 1
ATOM 1669 C CA . ASN A 1 215 ? -5.907 0.964 10.742 1.00 86.94 215 ASN A CA 1
ATOM 1670 C C . ASN A 1 215 ? -5.631 2.306 10.067 1.00 86.94 215 ASN A C 1
ATOM 1672 O O . ASN A 1 215 ? -6.537 2.910 9.492 1.00 86.94 215 ASN A O 1
ATOM 1676 N N . LEU A 1 216 ? -4.381 2.759 10.145 1.00 83.00 216 LEU A N 1
ATOM 1677 C CA . LEU A 1 216 ? -3.928 4.025 9.581 1.00 83.00 216 LEU A CA 1
ATOM 1678 C C . LEU A 1 216 ? -2.802 3.762 8.578 1.00 83.00 216 LEU A C 1
ATOM 1680 O O . LEU A 1 216 ? -1.890 2.980 8.844 1.00 83.00 216 LEU A O 1
ATOM 1684 N N . ALA A 1 217 ? -2.844 4.432 7.431 1.00 76.06 217 ALA A N 1
ATOM 1685 C CA . ALA A 1 217 ? -1.768 4.411 6.445 1.00 76.06 217 ALA A CA 1
ATOM 1686 C C . ALA A 1 217 ? -1.451 5.828 5.963 1.00 76.06 217 ALA A C 1
ATOM 1688 O O . ALA A 1 217 ? -2.350 6.649 5.775 1.00 76.06 217 ALA A O 1
ATOM 1689 N N . TYR A 1 218 ? -0.160 6.097 5.772 1.00 69.12 218 TYR A N 1
ATOM 1690 C CA . TYR A 1 218 ? 0.364 7.365 5.272 1.00 69.12 218 TYR A CA 1
ATOM 1691 C C . TYR A 1 218 ? 1.289 7.079 4.097 1.00 69.12 218 TYR A C 1
ATOM 1693 O O . TYR A 1 218 ? 2.416 6.614 4.285 1.00 69.12 218 TYR A O 1
ATOM 1701 N N . MET A 1 219 ? 0.806 7.314 2.881 1.00 62.12 219 MET A N 1
ATOM 1702 C CA . MET A 1 219 ? 1.589 7.133 1.662 1.00 62.12 219 MET A CA 1
ATOM 1703 C C . MET A 1 219 ? 0.989 7.948 0.513 1.00 62.12 219 MET A C 1
ATOM 1705 O O . MET A 1 219 ? -0.198 8.267 0.506 1.00 62.12 219 MET A O 1
ATOM 1709 N N . THR A 1 220 ? 1.817 8.282 -0.471 1.00 55.25 220 THR A N 1
ATOM 1710 C CA . THR A 1 220 ? 1.389 9.020 -1.663 1.00 55.25 220 THR A CA 1
ATOM 1711 C C . THR A 1 220 ? 0.690 8.087 -2.650 1.00 55.25 220 THR A C 1
ATOM 1713 O O . THR A 1 220 ? 1.181 6.986 -2.892 1.00 55.25 220 THR A O 1
ATOM 1716 N N . GLY A 1 221 ? -0.422 8.529 -3.248 1.00 57.53 221 GLY A N 1
ATOM 1717 C CA . GLY A 1 221 ? -1.128 7.760 -4.282 1.00 57.53 221 GLY A CA 1
ATOM 1718 C C . GLY A 1 221 ? -1.716 6.439 -3.776 1.00 57.53 221 GLY A C 1
ATOM 1719 O O . GLY A 1 221 ? -1.788 5.468 -4.526 1.00 57.53 221 GLY A O 1
ATOM 1720 N N . ILE A 1 222 ? -2.077 6.380 -2.491 1.00 63.78 222 ILE A N 1
ATOM 1721 C CA . ILE A 1 222 ? -2.686 5.195 -1.891 1.00 63.78 222 ILE A CA 1
ATOM 1722 C C . ILE A 1 222 ? -4.030 4.882 -2.553 1.00 63.78 222 ILE A C 1
ATOM 1724 O O . ILE A 1 222 ? -4.879 5.757 -2.709 1.00 63.78 222 ILE A O 1
ATOM 1728 N N . THR A 1 223 ? -4.228 3.617 -2.913 1.00 70.56 223 THR A N 1
ATOM 1729 C CA . THR A 1 223 ? -5.548 3.061 -3.219 1.00 70.56 223 THR A CA 1
ATOM 1730 C C . THR A 1 223 ? -5.984 2.214 -2.037 1.00 70.56 223 THR A C 1
ATOM 1732 O O . THR A 1 223 ? -5.173 1.876 -1.166 1.00 70.56 223 THR A O 1
ATOM 1735 N N . CYS A 1 224 ? -7.257 1.831 -1.980 1.00 75.44 224 CYS A N 1
ATOM 1736 C CA . CYS A 1 224 ? -7.681 0.993 -0.872 1.00 75.44 224 CYS A CA 1
ATOM 1737 C C . CYS A 1 224 ? -7.003 -0.374 -0.919 1.00 75.44 224 CYS A C 1
ATOM 1739 O O . CYS A 1 224 ? -6.645 -0.924 0.124 1.00 75.44 224 CYS A O 1
ATOM 1741 N N . GLN A 1 225 ? -6.761 -0.890 -2.126 1.00 74.56 225 GLN A N 1
ATOM 1742 C CA . GLN A 1 225 ? -5.986 -2.107 -2.297 1.00 74.56 225 GLN A CA 1
ATOM 1743 C C . GLN A 1 225 ? -4.564 -1.940 -1.753 1.00 74.56 225 GLN A C 1
ATOM 1745 O O . GLN A 1 225 ? -4.181 -2.693 -0.866 1.00 74.56 225 GLN A O 1
ATOM 1750 N N . SER A 1 226 ? -3.801 -0.933 -2.196 1.00 67.94 226 SER A N 1
ATOM 1751 C CA . SER A 1 226 ? -2.404 -0.799 -1.756 1.00 67.94 226 SER A CA 1
ATOM 1752 C C . SER A 1 226 ? -2.263 -0.515 -0.255 1.00 67.94 226 SER A C 1
ATOM 1754 O O . SER A 1 226 ? -1.323 -1.009 0.367 1.00 67.94 226 SER A O 1
ATOM 1756 N N . GLY A 1 227 ? -3.221 0.191 0.358 1.00 77.44 227 GLY A N 1
ATOM 1757 C CA . GLY A 1 227 ? -3.287 0.354 1.815 1.00 77.44 227 GLY A CA 1
ATOM 1758 C C . GLY A 1 227 ? -3.617 -0.947 2.559 1.00 77.44 227 GLY A C 1
ATOM 1759 O O . GLY A 1 227 ? -2.990 -1.262 3.570 1.00 77.44 227 GLY A O 1
ATOM 1760 N N . THR A 1 228 ? -4.558 -1.740 2.040 1.00 77.31 228 THR A N 1
ATOM 1761 C CA . THR A 1 228 ? -4.930 -3.033 2.641 1.00 77.31 228 THR A CA 1
ATOM 1762 C C . THR A 1 228 ? -3.804 -4.058 2.507 1.00 77.31 228 THR A C 1
ATOM 1764 O O . THR A 1 228 ? -3.500 -4.761 3.471 1.00 77.31 228 THR A O 1
ATOM 1767 N N . ASP A 1 229 ? -3.151 -4.112 1.345 1.00 76.19 229 ASP A N 1
ATOM 1768 C CA . ASP A 1 229 ? -1.973 -4.943 1.087 1.00 76.19 229 ASP A CA 1
ATOM 1769 C C . ASP A 1 229 ? -0.857 -4.582 2.084 1.00 76.19 229 ASP A C 1
ATOM 1771 O O . ASP A 1 229 ? -0.312 -5.466 2.752 1.00 76.19 229 ASP A O 1
ATOM 1775 N N . TYR A 1 230 ? -0.613 -3.275 2.274 1.00 74.31 230 TYR A N 1
ATOM 1776 C CA . TYR A 1 230 ? 0.371 -2.756 3.225 1.00 74.31 230 TYR A CA 1
ATOM 1777 C C . TYR A 1 230 ? 0.110 -3.232 4.659 1.00 74.31 230 TYR A C 1
ATOM 1779 O O . TYR A 1 230 ? 1.048 -3.628 5.351 1.00 74.31 230 TYR A O 1
ATOM 1787 N N . TRP A 1 231 ? -1.145 -3.221 5.111 1.00 84.06 231 TRP A N 1
ATOM 1788 C CA . TRP A 1 231 ? -1.514 -3.743 6.427 1.00 84.06 231 TRP A CA 1
ATOM 1789 C C . TRP A 1 231 ? -1.385 -5.263 6.514 1.00 84.06 231 TRP A C 1
ATOM 1791 O O . TRP A 1 231 ? -0.942 -5.787 7.532 1.00 84.06 231 TRP A O 1
ATOM 1801 N N . TYR A 1 232 ? -1.755 -5.988 5.460 1.00 80.81 232 TYR A N 1
ATOM 1802 C CA . TYR A 1 232 ? -1.768 -7.448 5.459 1.00 80.81 232 TYR A CA 1
ATOM 1803 C C . TYR A 1 232 ? -0.365 -8.081 5.407 1.00 80.81 232 TYR A C 1
ATOM 1805 O O . TYR A 1 232 ? -0.169 -9.205 5.873 1.00 80.81 232 TYR A O 1
ATOM 1813 N N . GLU A 1 233 ? 0.634 -7.388 4.862 1.00 79.69 233 GLU A N 1
ATOM 1814 C CA . GLU A 1 233 ? 2.029 -7.858 4.830 1.00 79.69 233 GLU A CA 1
ATOM 1815 C C . GLU A 1 233 ? 2.686 -7.971 6.212 1.00 79.69 233 GLU A C 1
ATOM 1817 O O . GLU A 1 233 ? 3.632 -8.743 6.372 1.00 79.69 233 GLU A O 1
ATOM 1822 N N . GLU A 1 234 ? 2.136 -7.327 7.245 1.00 81.81 234 GLU A N 1
ATOM 1823 C CA . GLU A 1 234 ? 2.567 -7.533 8.634 1.00 81.81 234 GLU A CA 1
ATOM 1824 C C . GLU A 1 234 ? 2.429 -8.991 9.116 1.00 81.81 234 GLU A C 1
ATOM 1826 O O . GLU A 1 234 ? 3.055 -9.368 10.109 1.00 81.81 234 GLU A O 1
ATOM 1831 N N . ARG A 1 235 ? 1.690 -9.847 8.390 1.00 84.19 235 ARG A N 1
ATOM 1832 C CA . ARG A 1 235 ? 1.630 -11.299 8.636 1.00 84.19 235 ARG A CA 1
ATOM 1833 C C . ARG A 1 235 ? 3.011 -11.951 8.712 1.00 84.19 235 ARG A C 1
ATOM 1835 O O . ARG A 1 235 ? 3.179 -12.919 9.442 1.00 84.19 235 ARG A O 1
ATOM 1842 N N . ASP A 1 236 ? 3.993 -11.428 7.975 1.00 83.12 236 ASP A N 1
ATOM 1843 C CA . ASP A 1 236 ? 5.342 -11.995 7.933 1.00 83.12 236 ASP A CA 1
ATOM 1844 C C . ASP A 1 236 ? 6.082 -11.773 9.274 1.00 83.12 236 ASP A C 1
ATOM 1846 O O . ASP A 1 236 ? 7.074 -12.444 9.554 1.00 83.12 236 ASP A O 1
ATOM 1850 N N . ASN A 1 237 ? 5.580 -10.865 10.126 1.00 79.88 237 ASN A N 1
ATOM 1851 C CA . ASN A 1 237 ? 6.059 -10.629 11.493 1.00 79.88 237 ASN A CA 1
ATOM 1852 C C .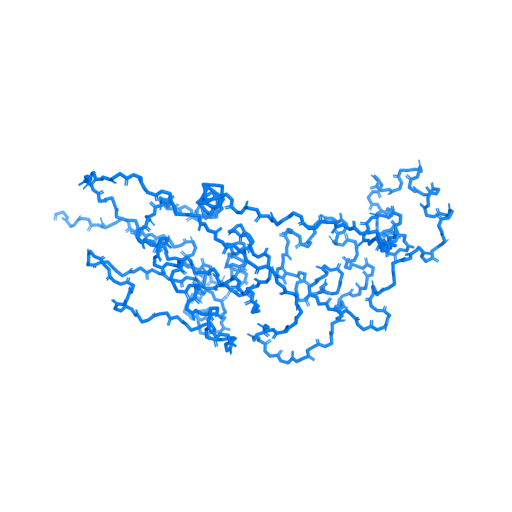 ASN A 1 237 ? 5.224 -11.379 12.558 1.00 79.88 237 ASN A C 1
ATOM 1854 O O . ASN A 1 237 ? 5.539 -11.315 13.752 1.00 79.88 237 ASN A O 1
ATOM 1858 N N . TYR A 1 238 ? 4.142 -12.056 12.159 1.00 82.00 238 TYR A N 1
ATOM 1859 C CA . TYR A 1 238 ? 3.2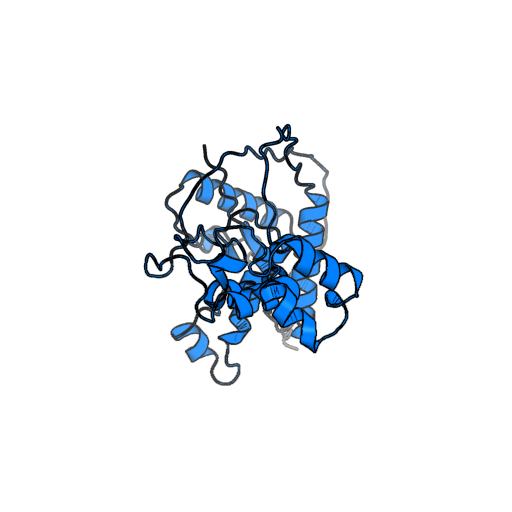29 -12.742 13.069 1.00 82.00 238 TYR A CA 1
ATOM 1860 C C . TYR A 1 238 ? 3.575 -14.230 13.179 1.00 82.00 238 TYR A C 1
ATOM 1862 O O . TYR A 1 238 ? 3.443 -14.988 12.221 1.00 82.00 238 TYR A O 1
ATOM 1870 N N . ASP A 1 239 ? 3.986 -14.656 14.373 1.00 84.94 239 ASP A N 1
ATOM 1871 C CA . ASP A 1 239 ? 4.144 -16.063 14.720 1.00 84.94 239 ASP A CA 1
ATOM 1872 C C . ASP A 1 239 ? 2.887 -16.529 15.473 1.00 84.94 239 ASP A C 1
ATOM 1874 O O . ASP A 1 239 ? 2.699 -16.157 16.638 1.00 84.94 239 ASP A O 1
ATOM 1878 N N . PRO A 1 240 ? 2.028 -17.363 14.858 1.00 82.44 240 PRO A N 1
ATOM 1879 C CA . PRO A 1 240 ? 0.827 -17.871 15.518 1.00 82.44 240 PRO A CA 1
ATOM 1880 C C . PRO A 1 240 ? 1.145 -18.739 16.744 1.00 82.44 240 PRO A C 1
ATOM 1882 O O . PRO A 1 240 ? 0.292 -18.907 17.612 1.00 82.44 240 PRO A O 1
ATOM 1885 N N . SER A 1 241 ? 2.368 -19.269 16.848 1.00 88.06 241 SER A N 1
ATOM 1886 C CA . SER A 1 241 ? 2.831 -20.041 18.008 1.00 88.06 241 SER A CA 1
ATOM 1887 C C . SER A 1 241 ? 3.273 -19.144 19.164 1.00 88.06 241 SER A C 1
ATOM 1889 O O . SER A 1 241 ? 3.407 -19.614 20.294 1.00 88.06 241 SER A O 1
ATOM 1891 N N . ASN A 1 242 ? 3.522 -17.858 18.900 1.00 86.44 242 ASN A N 1
ATOM 1892 C CA . ASN A 1 242 ? 3.989 -16.899 19.893 1.00 86.44 242 ASN A CA 1
ATOM 1893 C C . ASN A 1 242 ? 3.320 -15.519 19.727 1.00 86.44 242 ASN A C 1
ATOM 1895 O O . ASN A 1 242 ? 4.002 -14.497 19.600 1.00 86.44 242 ASN A O 1
ATOM 1899 N N . PRO A 1 243 ? 1.974 -15.459 19.756 1.00 82.94 243 PRO A N 1
ATOM 1900 C CA . PRO A 1 243 ? 1.225 -14.277 19.341 1.00 82.94 243 PRO A CA 1
ATOM 1901 C C . PRO A 1 243 ? 1.524 -13.063 20.224 1.00 82.94 243 PRO A C 1
ATOM 1903 O O . PRO A 1 243 ? 1.730 -11.968 19.713 1.00 82.94 243 PRO A O 1
ATOM 1906 N N . VAL A 1 244 ? 1.627 -13.250 21.546 1.00 84.12 244 VAL A N 1
ATOM 1907 C CA . VAL A 1 244 ? 1.958 -12.167 22.491 1.00 84.12 244 VAL A CA 1
ATOM 1908 C C . VAL A 1 244 ? 3.309 -11.546 22.155 1.00 84.12 244 VAL A C 1
ATOM 1910 O O . VAL A 1 244 ? 3.441 -10.325 22.130 1.00 84.12 244 VAL A O 1
ATOM 1913 N N . ARG A 1 245 ? 4.309 -12.380 21.858 1.00 79.69 245 ARG A N 1
ATOM 1914 C CA . ARG A 1 245 ? 5.640 -11.903 21.496 1.00 79.69 245 ARG A CA 1
ATOM 1915 C C . ARG A 1 245 ? 5.620 -11.135 20.179 1.00 79.69 245 ARG A C 1
ATOM 1917 O O . ARG A 1 245 ? 6.242 -10.084 20.104 1.00 79.69 245 ARG A O 1
ATOM 1924 N N . SER A 1 246 ? 4.863 -11.594 19.185 1.00 82.69 246 SER A N 1
ATOM 1925 C CA . SER A 1 246 ? 4.688 -10.858 17.929 1.00 82.69 246 SER A CA 1
ATOM 1926 C C . SER A 1 246 ? 4.118 -9.450 18.127 1.00 82.69 246 SER A C 1
ATOM 1928 O O . SER A 1 246 ? 4.570 -8.533 17.450 1.00 82.69 246 SER A O 1
ATOM 1930 N N . PHE A 1 247 ? 3.196 -9.247 19.076 1.00 79.31 247 PHE A N 1
ATOM 1931 C CA . PHE A 1 247 ? 2.680 -7.911 19.417 1.00 79.31 247 PHE A CA 1
ATOM 1932 C C . PHE A 1 247 ? 3.667 -7.037 20.206 1.00 79.31 247 PHE A C 1
ATOM 1934 O O . PHE A 1 247 ? 3.573 -5.813 20.143 1.00 79.31 247 PHE A O 1
ATOM 1941 N N . LEU A 1 248 ? 4.584 -7.637 20.969 1.00 74.00 248 LEU A N 1
ATOM 1942 C CA . LEU A 1 248 ? 5.604 -6.902 21.729 1.00 74.00 248 LEU A CA 1
ATOM 1943 C C . LEU A 1 248 ? 6.796 -6.495 20.856 1.00 74.00 248 LEU A C 1
ATOM 1945 O O . LEU A 1 248 ? 7.317 -5.389 20.997 1.00 74.00 248 LEU A O 1
ATOM 1949 N N . ASP A 1 249 ? 7.219 -7.395 19.970 1.00 73.25 249 ASP A N 1
ATOM 1950 C CA . ASP A 1 249 ? 8.470 -7.284 19.219 1.00 73.25 249 ASP A CA 1
ATOM 1951 C C . ASP A 1 249 ? 8.259 -6.776 17.778 1.00 73.25 249 ASP A C 1
ATOM 1953 O O . ASP A 1 249 ? 9.230 -6.404 17.114 1.00 73.25 249 ASP A O 1
ATOM 1957 N N . GLY A 1 250 ? 7.019 -6.770 17.271 1.00 68.00 250 GLY A N 1
ATOM 1958 C CA . GLY A 1 250 ? 6.722 -6.554 15.856 1.00 68.00 250 GLY A CA 1
ATOM 1959 C C . GLY A 1 250 ? 5.546 -5.624 15.562 1.00 68.00 250 GLY A C 1
ATOM 1960 O O . GLY A 1 250 ? 4.683 -5.354 16.394 1.00 68.00 250 GLY A O 1
ATOM 1961 N N . ASP A 1 251 ? 5.508 -5.160 14.314 1.00 79.50 251 ASP A N 1
ATOM 1962 C CA . ASP A 1 251 ? 4.339 -4.515 13.724 1.00 79.50 251 ASP A CA 1
ATOM 1963 C C . ASP A 1 251 ? 3.415 -5.621 13.190 1.00 79.50 251 ASP A C 1
ATOM 1965 O O . ASP A 1 251 ? 3.682 -6.185 12.126 1.00 79.50 251 ASP A O 1
ATOM 1969 N N . VAL A 1 252 ? 2.399 -5.991 13.978 1.00 83.75 252 VAL A N 1
ATOM 1970 C CA . VAL A 1 252 ? 1.385 -7.012 13.622 1.00 83.75 252 VAL A CA 1
ATOM 1971 C C . VAL A 1 252 ? -0.058 -6.539 13.818 1.00 83.75 252 VAL A C 1
ATOM 1973 O O . VAL A 1 252 ? -1.007 -7.275 13.534 1.00 83.75 252 VAL A O 1
ATOM 1976 N N . GLY A 1 253 ? -0.244 -5.324 14.341 1.00 81.31 253 GLY A N 1
ATOM 1977 C CA . GLY A 1 253 ? -1.554 -4.788 14.705 1.00 81.31 253 GLY A CA 1
ATOM 1978 C C . GLY A 1 253 ? -2.472 -4.578 13.503 1.00 81.31 253 GLY A C 1
ATOM 1979 O O . GLY A 1 253 ? -3.653 -4.915 13.571 1.00 81.31 253 GLY A O 1
ATOM 1980 N N . HIS A 1 254 ? -1.936 -4.102 12.379 1.00 85.81 254 HIS A N 1
ATOM 1981 C CA . HIS A 1 254 ? -2.743 -3.871 11.191 1.00 85.81 254 HIS A CA 1
ATOM 1982 C C . HIS A 1 254 ? -3.145 -5.194 10.536 1.00 85.81 254 HIS A C 1
ATOM 1984 O O . HIS A 1 254 ? -4.319 -5.374 10.196 1.00 85.81 254 HIS A O 1
ATOM 1990 N N . PHE A 1 255 ? -2.210 -6.146 10.420 1.00 86.06 255 PHE A N 1
ATOM 1991 C CA . PHE A 1 255 ? -2.501 -7.474 9.868 1.00 86.06 255 PHE A CA 1
ATOM 1992 C C . PHE A 1 255 ? -3.544 -8.222 10.698 1.00 86.06 255 PHE A C 1
ATOM 1994 O O . PHE A 1 255 ? -4.507 -8.766 10.146 1.00 86.06 255 PHE A O 1
ATOM 2001 N N . THR A 1 256 ? -3.366 -8.253 12.019 1.00 85.19 256 THR A N 1
ATOM 2002 C CA . THR A 1 256 ? -4.289 -8.967 12.912 1.00 85.19 256 THR A CA 1
ATOM 2003 C C . THR A 1 256 ? -5.679 -8.340 12.896 1.00 85.19 256 THR A C 1
ATOM 2005 O O . THR A 1 256 ? -6.662 -9.069 12.975 1.00 85.19 256 THR A O 1
ATOM 2008 N N . GLN A 1 257 ? -5.793 -7.025 12.677 1.00 86.44 257 GLN A N 1
ATOM 2009 C CA . GLN A 1 257 ? -7.080 -6.364 12.462 1.00 86.44 257 GLN A CA 1
ATOM 2010 C C . GLN A 1 257 ? -7.727 -6.730 11.113 1.00 86.44 257 GLN A C 1
ATOM 2012 O O . GLN A 1 257 ? -8.935 -6.977 11.075 1.00 86.44 257 GLN A O 1
ATOM 2017 N N . VAL A 1 258 ? -6.959 -6.801 10.015 1.00 84.69 258 VAL A N 1
ATOM 2018 C CA . VAL A 1 258 ? -7.470 -7.211 8.687 1.00 84.69 258 VAL A CA 1
ATOM 2019 C C . VAL A 1 258 ? -7.995 -8.649 8.729 1.00 84.69 258 VAL A C 1
ATOM 2021 O O . VAL A 1 258 ? -9.100 -8.928 8.261 1.00 84.69 258 VAL A O 1
ATOM 2024 N N . SER A 1 259 ? -7.224 -9.557 9.329 1.00 82.25 259 SER A N 1
ATOM 2025 C CA . SER A 1 259 ? -7.508 -10.999 9.396 1.00 82.25 259 SER A CA 1
ATOM 2026 C C . SER A 1 259 ? -8.370 -11.420 10.591 1.00 82.25 259 SER A C 1
ATOM 2028 O O . SER A 1 259 ? -8.634 -12.608 10.756 1.00 82.25 259 SER A O 1
ATOM 2030 N N . PHE A 1 260 ? -8.843 -10.469 11.404 1.00 75.25 260 PHE A N 1
ATOM 2031 C CA . PHE A 1 260 ? -9.501 -10.757 12.677 1.00 75.25 260 PHE A CA 1
ATOM 2032 C C . PHE A 1 260 ? -10.708 -11.695 12.521 1.00 75.25 260 PHE A C 1
ATOM 2034 O O . PHE A 1 260 ? -11.683 -11.363 11.831 1.00 75.25 260 PHE A O 1
ATOM 2041 N N . ILE A 1 261 ? -10.657 -12.845 13.194 1.00 69.94 261 ILE A N 1
ATOM 2042 C CA . ILE A 1 261 ? -11.767 -13.791 13.305 1.00 69.94 261 ILE A CA 1
ATOM 2043 C C . ILE A 1 261 ? -12.546 -13.418 14.566 1.00 69.94 261 ILE A C 1
ATOM 2045 O O . ILE A 1 261 ? -12.017 -13.486 15.672 1.00 69.94 261 ILE A O 1
ATOM 2049 N N . LEU A 1 262 ? -13.808 -13.023 14.401 1.00 56.78 262 LEU A N 1
ATOM 2050 C CA . LEU A 1 262 ? -14.744 -13.004 15.518 1.00 56.78 262 LEU A CA 1
ATOM 2051 C C . LEU A 1 262 ? -15.163 -14.447 15.762 1.00 56.78 262 LEU A C 1
ATOM 2053 O O . LEU A 1 262 ? -15.741 -15.066 14.867 1.00 56.78 262 LEU A O 1
ATOM 2057 N N . GLU A 1 263 ? -14.886 -14.987 16.947 1.00 44.34 263 GLU A N 1
ATOM 2058 C CA . GLU A 1 263 ? -15.639 -16.161 17.373 1.00 44.34 263 GLU A CA 1
ATOM 2059 C C . GLU A 1 263 ? -17.122 -15.762 17.384 1.00 44.34 263 GLU A C 1
ATOM 2061 O O . GLU A 1 263 ? -17.462 -14.718 17.958 1.00 44.34 263 GLU A O 1
ATOM 2066 N N . PRO A 1 264 ? -18.018 -16.517 16.721 1.00 41.94 264 PRO A N 1
ATOM 2067 C CA . PRO A 1 264 ? -19.439 -16.282 16.889 1.00 41.94 264 PRO A CA 1
ATOM 2068 C C . PRO A 1 264 ? -19.717 -16.409 18.382 1.00 41.94 264 PRO A C 1
ATOM 2070 O O . PRO A 1 264 ? -19.323 -17.405 18.989 1.00 41.94 264 PRO A O 1
ATOM 2073 N N . HIS A 1 265 ? -20.337 -15.383 18.970 1.00 39.84 265 HIS A N 1
ATOM 2074 C CA . HIS A 1 265 ? -20.802 -15.421 20.349 1.00 39.84 265 HIS A CA 1
ATOM 2075 C C . HIS A 1 265 ? -21.398 -16.805 20.623 1.00 39.84 265 HIS A C 1
ATOM 2077 O O . HIS A 1 265 ? -22.424 -17.161 20.041 1.00 39.84 265 HIS A O 1
ATOM 2083 N N . ILE A 1 266 ? -20.740 -17.594 21.479 1.00 34.25 266 ILE A N 1
ATOM 2084 C CA . ILE A 1 266 ? -21.368 -18.756 22.095 1.00 34.25 266 ILE A CA 1
ATOM 2085 C C . ILE A 1 266 ? -22.539 -18.163 22.863 1.00 34.25 266 ILE A C 1
ATOM 2087 O O . ILE A 1 266 ? -22.355 -17.549 23.913 1.00 34.25 266 ILE A O 1
ATOM 2091 N N . VAL A 1 267 ? -23.732 -18.260 22.284 1.00 30.94 267 VAL A N 1
ATOM 2092 C CA . VAL A 1 267 ? -24.971 -18.010 23.005 1.00 30.94 267 VAL A CA 1
ATOM 2093 C C . VAL A 1 267 ? -24.985 -19.083 24.092 1.00 30.94 267 VAL A C 1
ATOM 2095 O O . VAL A 1 267 ? -24.978 -20.267 23.740 1.00 30.94 267 VAL A O 1
ATOM 2098 N N . PRO A 1 268 ? -24.893 -18.731 25.386 1.00 33.84 268 PRO A N 1
ATOM 2099 C CA . PRO A 1 268 ? -24.978 -19.731 26.435 1.00 33.84 268 PRO A CA 1
ATOM 2100 C C . PRO A 1 268 ? -26.333 -20.428 26.297 1.00 33.84 268 PRO A C 1
ATOM 2102 O O . PRO A 1 268 ? -27.361 -19.753 26.216 1.00 33.84 268 PRO A O 1
ATOM 2105 N N . SER A 1 269 ? -26.302 -21.756 26.198 1.00 43.84 269 SER A N 1
ATOM 2106 C CA . SER A 1 269 ? -27.479 -22.629 26.239 1.00 43.84 269 SER A CA 1
ATOM 2107 C C . SER A 1 269 ? -28.242 -22.492 27.548 1.00 43.84 269 SER A C 1
ATOM 2109 O O . SER A 1 269 ? -27.542 -22.450 28.589 1.00 43.84 269 SER A O 1
#

Solvent-accessible surface area (backbone atoms only — not comparable to full-atom values): 16359 Å² total; per-residue (Å²): 122,71,64,56,56,38,48,40,50,37,48,71,69,92,66,92,75,81,85,82,90,84,82,93,76,93,74,87,85,82,82,61,92,59,91,88,89,90,69,82,89,74,84,77,94,67,77,39,44,40,74,70,37,62,42,57,26,32,30,38,43,74,74,43,32,53,77,74,37,50,68,60,28,62,72,32,16,19,23,60,56,67,74,42,78,38,48,96,83,38,78,64,70,63,48,36,78,72,34,62,75,53,35,47,52,39,52,78,69,43,34,77,78,36,81,85,39,32,45,58,39,29,48,34,15,24,37,73,65,64,74,37,73,76,77,72,91,69,87,74,80,82,76,78,84,80,78,52,68,67,59,48,52,51,41,34,48,50,46,49,32,57,54,10,54,79,60,75,15,78,74,72,76,92,50,70,68,35,50,57,50,15,52,52,52,14,51,56,51,32,75,63,66,76,71,69,91,72,82,78,60,64,80,80,39,44,57,96,93,40,72,42,51,75,39,80,44,80,51,86,90,68,45,52,45,61,49,49,51,61,30,49,58,22,48,85,48,51,40,88,93,42,52,70,56,20,63,74,78,36,71,27,69,46,16,51,62,63,40,50,63,76,76,77,78,79,73,83,127

Organism: Branchiostoma lanceolatum (NCBI:txid7740)

pLDDT: mean 70.19, std 21.42, range [23.62, 95.38]